Protein AF-A0A9P7ME23-F1 (afdb_monomer)

Foldseek 3Di:
DVLCVVQHPAAAFAWDDWDADPNDIDTDTDDDPFAFCVVCVVVDDPVLQVLALVQLQVSVVSQQPDDDPDWQWDDAAVQHFADAPQLEPDGHDRDGLLVVLCSLLVVDDLVVCCVQLRVLSSCLNPDGFTKTWALLADFRRQFGDDPSYTNHGDDSRRIHIHGLCRNLLSLVVNDPDDSSVVSSVRNHDDDPSNNVSSVSSPVRPPRYYDQDWDDDPNDTDTDDDDDDDPVVVVVPPPDDDDDCVVVVVVVPPD

Sequence (254 aa):
MQYIALHTKIPIPKLFAVHIHDGGIYVEMAYIKYPTLGYVWHSLSTSQKNSIYVDLVQHTSSLRELLPPIEGVVSSAFQNPAYDSRVGSSYLGPLSHDNFHSVVRGQMPLGRTAELVGQEAVELHTNHYRTCFTHGNLTPRNIMVKNGHVVAIIDWDSAGWFPEYWEYTKAHYTALGNDDEELIQLALTKYYLELEAERILWTKLPEQGTPGFVSRSGLLFRHQGSAPSKAWLEARKIHPKKDLWAIELARHQD

Nearest PDB structures (foldseek):
  4gkh-assembly10_J  TM=6.086E-01  e=1.727E-06  Acinetobacter baumannii AYE
  3w0p-assembly1_A  TM=5.856E-01  e=9.082E-07  Escherichia coli
  1nd4-assembly1_B  TM=5.759E-01  e=1.536E-06  Klebsiella pneumoniae
  5uxb-assembly1_A  TM=5.217E-01  e=5.109E-05  Brachybacterium faecium DSM 4810
  5uxb-assembly2_B  TM=4.975E-01  e=2.200E-04  Brachybacterium faecium DSM 4810

Secondary structure (DSSP, 8-state):
-HHHHHH-----PPEEEEEEETTEEEEEE----S-BHHHHGGGS-HHHHHHHHHHHHHHHHHHHTSPPSSTTEEEETTSS-B--TTT-SS-B-SEEHHHHHHHHTTT--HHHHHHHT-HHHHHHHHS---EEEE-S---GGGEEEETTEEEEE---TT-EEEETTHHHHHHHHT--SHHHHHHHHHHS---HHHHHHHHHHHHHS--TTS-PEEEETTEEEE-------HHHHHTTTT-----HHHHHHGGG--

pLDDT: mean 82.08, std 19.22, range [30.84, 98.25]

Radius of 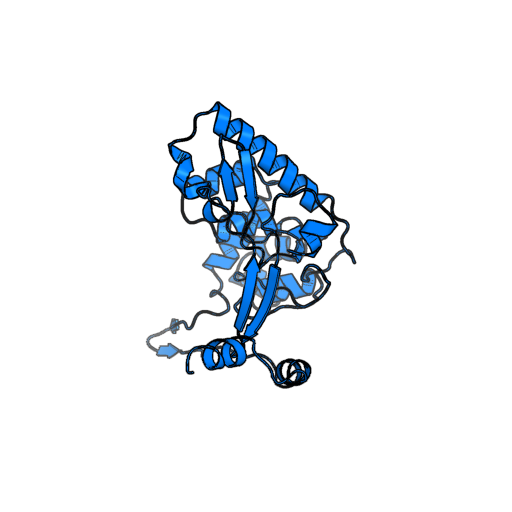gyration: 20.71 Å; Cα contacts (8 Å, |Δi|>4): 382; chains: 1; bounding box: 68×44×56 Å

Organism: NCBI:txid1649127

Structure (mmCIF, N/CA/C/O backbone):
data_AF-A0A9P7ME23-F1
#
_entry.id   AF-A0A9P7ME23-F1
#
loop_
_atom_site.group_PDB
_atom_site.id
_atom_site.type_symbol
_atom_site.label_atom_id
_atom_site.label_alt_id
_atom_site.label_comp_id
_atom_site.label_asym_id
_atom_site.label_entity_id
_atom_site.label_seq_id
_atom_site.pdbx_PDB_ins_code
_atom_site.Cartn_x
_atom_site.Cartn_y
_atom_site.Cartn_z
_atom_site.occupancy
_atom_site.B_iso_or_equiv
_atom_site.auth_seq_id
_atom_site.auth_comp_id
_atom_site.auth_asym_id
_atom_site.auth_atom_id
_atom_site.pdbx_PDB_model_num
ATOM 1 N N . MET A 1 1 ? -8.779 -8.530 1.721 1.00 90.25 1 MET A N 1
ATOM 2 C CA . MET A 1 1 ? -9.443 -8.765 3.030 1.00 90.25 1 MET A CA 1
ATOM 3 C C . MET A 1 1 ? -9.363 -10.214 3.525 1.00 90.25 1 MET A C 1
ATOM 5 O O . MET A 1 1 ? -8.755 -10.413 4.564 1.00 90.25 1 MET A O 1
ATOM 9 N N . GLN A 1 2 ? -9.905 -11.232 2.833 1.00 92.12 2 GLN A N 1
ATOM 10 C CA . GLN A 1 2 ? -9.856 -12.635 3.319 1.00 92.12 2 GLN A CA 1
ATOM 11 C C . GLN A 1 2 ? -8.436 -13.116 3.657 1.00 92.12 2 GLN A C 1
ATOM 13 O O . GLN A 1 2 ? -8.220 -13.702 4.711 1.00 92.12 2 GLN A O 1
ATOM 18 N N . TYR A 1 3 ? -7.463 -12.808 2.794 1.00 94.88 3 TYR A N 1
ATOM 19 C CA . TYR A 1 3 ? -6.058 -13.136 3.034 1.00 94.88 3 TYR A CA 1
ATOM 20 C C . TYR A 1 3 ? -5.541 -12.561 4.365 1.00 94.88 3 TYR A C 1
ATOM 22 O O . TYR A 1 3 ? -4.952 -13.283 5.159 1.00 94.88 3 TYR A O 1
ATOM 30 N N . ILE A 1 4 ? -5.850 -11.295 4.655 1.00 96.75 4 ILE A N 1
ATOM 31 C CA . ILE A 1 4 ? -5.456 -10.612 5.895 1.00 96.75 4 ILE A CA 1
ATOM 32 C C . ILE A 1 4 ? -6.093 -11.259 7.124 1.00 96.75 4 ILE A C 1
ATOM 34 O O . ILE A 1 4 ? -5.393 -11.501 8.103 1.00 96.75 4 ILE A O 1
ATOM 38 N N . ALA A 1 5 ? -7.386 -11.596 7.060 1.00 94.75 5 ALA A N 1
ATOM 39 C CA . ALA A 1 5 ? -8.081 -12.273 8.158 1.00 94.75 5 ALA A CA 1
ATOM 40 C C . ALA A 1 5 ? -7.472 -13.642 8.497 1.00 94.75 5 ALA A C 1
ATOM 42 O O . ALA A 1 5 ? -7.520 -14.066 9.647 1.00 94.75 5 ALA A O 1
ATOM 43 N N . LEU A 1 6 ? -6.940 -14.343 7.491 1.00 95.50 6 LEU A N 1
ATOM 44 C CA . LEU A 1 6 ? -6.364 -15.678 7.651 1.00 95.50 6 LEU A CA 1
ATOM 45 C C . LEU A 1 6 ? -4.918 -15.654 8.159 1.00 95.50 6 LEU A C 1
ATOM 47 O O . LEU A 1 6 ? -4.512 -16.587 8.844 1.00 95.50 6 LEU A O 1
ATOM 51 N N . HIS A 1 7 ? -4.147 -14.617 7.823 1.00 97.12 7 HIS A N 1
ATOM 52 C CA . HIS A 1 7 ? -2.696 -14.600 8.054 1.00 97.12 7 HIS A CA 1
ATOM 53 C C . HIS A 1 7 ? -2.240 -13.568 9.088 1.00 97.12 7 HIS A C 1
ATOM 55 O O . HIS A 1 7 ? -1.068 -13.546 9.451 1.00 97.12 7 HIS A O 1
ATOM 61 N N . THR A 1 8 ? -3.136 -12.711 9.580 1.00 97.62 8 THR A N 1
ATOM 62 C CA . THR A 1 8 ? -2.787 -11.654 10.537 1.00 97.62 8 THR A CA 1
ATOM 63 C C . THR A 1 8 ? -3.831 -11.534 11.642 1.00 97.62 8 THR A C 1
ATOM 65 O O . THR A 1 8 ? -4.923 -12.093 11.567 1.00 97.62 8 THR A O 1
ATOM 68 N N . LYS A 1 9 ? -3.502 -10.745 12.669 1.00 97.00 9 LYS A N 1
ATOM 69 C CA . LYS A 1 9 ? -4.449 -10.304 13.705 1.00 97.00 9 LYS A CA 1
ATOM 70 C C . LYS A 1 9 ? -4.915 -8.862 13.495 1.00 97.00 9 LYS A C 1
ATOM 72 O O . LYS A 1 9 ? -5.424 -8.246 14.428 1.00 97.00 9 LYS A O 1
ATOM 77 N N . ILE A 1 10 ? -4.696 -8.305 12.304 1.00 97.94 10 ILE A N 1
ATOM 78 C CA . ILE A 1 10 ? -5.104 -6.936 11.995 1.00 97.94 10 ILE A CA 1
ATOM 79 C C . ILE A 1 10 ? -6.633 -6.879 12.062 1.00 97.94 10 ILE A C 1
ATOM 81 O O . ILE A 1 10 ? -7.300 -7.707 11.431 1.00 97.94 10 ILE A O 1
ATOM 85 N N . PRO A 1 11 ? -7.210 -5.934 12.821 1.00 97.69 11 PRO A N 1
ATOM 86 C CA . PRO A 1 11 ? -8.649 -5.817 12.904 1.00 97.69 11 PRO A CA 1
ATOM 87 C C . PRO A 1 11 ? -9.181 -5.352 11.549 1.00 97.69 11 PRO A C 1
ATOM 89 O O . PRO A 1 11 ? -8.866 -4.261 11.081 1.00 97.69 11 PRO A O 1
ATOM 92 N N . ILE A 1 12 ? -10.006 -6.178 10.916 1.00 97.38 12 ILE A N 1
ATOM 93 C CA . ILE A 1 12 ? -10.736 -5.826 9.698 1.00 97.38 12 ILE A CA 1
ATOM 94 C C . ILE A 1 12 ? -12.221 -6.145 9.894 1.00 97.38 12 ILE A C 1
ATOM 96 O O . ILE A 1 12 ? -12.552 -7.041 10.681 1.00 97.38 12 ILE A O 1
ATOM 100 N N . PRO A 1 13 ? -13.139 -5.465 9.186 1.00 96.88 13 PRO A N 1
ATOM 101 C CA . PRO A 1 13 ? -14.546 -5.834 9.210 1.00 96.88 13 PRO A CA 1
ATOM 102 C C . PRO A 1 13 ? -14.749 -7.301 8.829 1.00 96.88 13 PRO A C 1
ATOM 104 O O . PRO A 1 13 ? -14.183 -7.792 7.847 1.00 96.88 13 PRO A O 1
ATOM 107 N N . LYS A 1 14 ? -15.593 -8.004 9.592 1.00 94.31 14 LYS A N 1
ATOM 108 C CA . LYS A 1 14 ? -15.998 -9.369 9.251 1.00 94.31 14 LYS A CA 1
ATOM 109 C C . LYS A 1 14 ? -16.705 -9.349 7.899 1.00 94.31 14 LYS A C 1
ATOM 111 O O . LYS A 1 14 ? -17.704 -8.658 7.748 1.00 94.31 14 LYS A O 1
ATOM 116 N N . LEU A 1 15 ? -16.210 -10.127 6.946 1.00 92.94 15 LEU A N 1
ATOM 117 C CA . LEU A 1 15 ? -16.864 -10.307 5.654 1.00 92.94 15 LEU A CA 1
ATOM 118 C C . LEU A 1 15 ? -18.080 -11.226 5.805 1.00 92.94 15 LEU A C 1
ATOM 120 O O . LEU A 1 15 ? -17.981 -12.277 6.442 1.00 92.94 15 LEU A O 1
ATOM 124 N N . PHE A 1 16 ? -19.203 -10.839 5.206 1.00 92.31 16 PHE A N 1
ATOM 125 C CA . PHE A 1 16 ? -20.411 -11.661 5.131 1.00 92.31 16 PHE A CA 1
ATOM 126 C C . PHE A 1 16 ? -20.559 -12.297 3.752 1.00 92.31 16 PHE A C 1
ATOM 128 O O . PHE A 1 16 ? -20.742 -13.509 3.663 1.00 92.31 16 PHE A O 1
ATOM 135 N N . ALA A 1 17 ? -20.416 -11.504 2.688 1.00 90.06 17 ALA A N 1
ATOM 136 C CA . ALA A 1 17 ? -20.564 -11.970 1.316 1.00 90.06 17 ALA A CA 1
ATOM 137 C C . ALA A 1 17 ? -19.828 -11.064 0.318 1.00 90.06 17 ALA A C 1
ATOM 139 O O . ALA A 1 17 ? -19.485 -9.918 0.612 1.00 90.06 17 ALA A O 1
ATOM 140 N N . VAL A 1 18 ? -19.589 -11.592 -0.882 1.00 88.44 18 VAL A N 1
ATOM 141 C CA . VAL A 1 18 ? -19.141 -10.820 -2.046 1.00 88.44 18 VAL A CA 1
ATOM 142 C C . VAL A 1 18 ? -20.152 -11.054 -3.156 1.00 88.44 18 VAL A C 1
ATOM 144 O O . VAL A 1 18 ? -20.426 -12.199 -3.512 1.00 88.44 18 VAL A O 1
ATOM 147 N N . HIS A 1 19 ? -20.686 -9.968 -3.698 1.00 89.12 19 HIS A N 1
ATOM 148 C CA . HIS A 1 19 ? -21.702 -9.974 -4.740 1.00 89.12 19 HIS A CA 1
ATOM 149 C C . HIS A 1 19 ? -21.118 -9.392 -6.025 1.00 89.12 19 HIS A C 1
ATOM 151 O O . HIS A 1 19 ? -20.342 -8.436 -5.990 1.00 89.12 19 HIS A O 1
ATOM 157 N N . ILE A 1 20 ? -21.500 -9.961 -7.166 1.00 88.38 20 ILE A N 1
ATOM 158 C CA . ILE A 1 20 ? -21.161 -9.427 -8.488 1.00 88.38 20 ILE A CA 1
ATOM 159 C C . ILE A 1 20 ? -22.476 -9.085 -9.179 1.00 88.38 20 ILE A C 1
ATOM 161 O O . ILE A 1 20 ? -23.290 -9.974 -9.429 1.00 88.38 20 ILE A O 1
ATOM 165 N N . HIS A 1 21 ? -22.689 -7.804 -9.464 1.00 85.50 21 HIS A N 1
ATOM 166 C CA . HIS A 1 21 ? -23.917 -7.300 -10.078 1.00 85.50 21 HIS A CA 1
ATOM 167 C C . HIS A 1 21 ? -23.580 -6.171 -11.053 1.00 85.50 21 HIS A C 1
ATOM 169 O O . HIS A 1 21 ? -22.755 -5.322 -10.732 1.00 85.50 21 HIS A O 1
ATOM 175 N N . ASP A 1 22 ? -24.149 -6.201 -12.262 1.00 86.12 22 ASP A N 1
ATOM 176 C CA . ASP A 1 22 ? -23.929 -5.205 -13.327 1.00 86.12 22 ASP A CA 1
ATOM 177 C C . ASP A 1 22 ? -22.454 -4.850 -13.606 1.00 86.12 22 ASP A C 1
ATOM 179 O O . ASP A 1 22 ? -22.100 -3.722 -13.940 1.00 86.12 22 ASP A O 1
ATOM 183 N N . GLY A 1 23 ? -21.560 -5.837 -13.475 1.00 78.25 23 GLY A N 1
ATOM 184 C CA . GLY A 1 23 ? -20.116 -5.654 -13.668 1.00 78.25 23 GLY A CA 1
ATOM 185 C C . GLY A 1 23 ? -19.386 -5.000 -12.488 1.00 78.25 23 GLY A C 1
ATOM 186 O O . GLY A 1 23 ? -18.162 -4.891 -12.536 1.00 78.25 23 GLY A O 1
ATOM 187 N N . GLY A 1 24 ? -20.098 -4.620 -11.426 1.00 78.38 24 GLY A N 1
ATOM 188 C CA . GLY A 1 24 ? -19.544 -4.152 -10.159 1.00 78.38 24 GLY A CA 1
ATOM 189 C C . GLY A 1 24 ? -19.277 -5.291 -9.171 1.00 78.38 24 GLY A C 1
ATOM 190 O O . GLY A 1 24 ? -19.950 -6.326 -9.184 1.00 78.38 24 GLY A O 1
ATOM 191 N N . ILE A 1 25 ? -18.289 -5.085 -8.298 1.00 84.25 25 ILE A N 1
ATOM 192 C CA . ILE A 1 25 ? -17.998 -5.953 -7.152 1.00 84.25 25 ILE A CA 1
ATOM 193 C C . ILE A 1 25 ? -18.492 -5.237 -5.897 1.00 84.25 25 ILE A C 1
ATOM 195 O O . ILE A 1 25 ? -18.053 -4.127 -5.605 1.00 84.25 25 ILE A O 1
ATOM 199 N N . TYR A 1 26 ? -19.368 -5.888 -5.138 1.00 88.12 26 TYR A N 1
ATOM 200 C CA . TYR A 1 26 ? -19.903 -5.37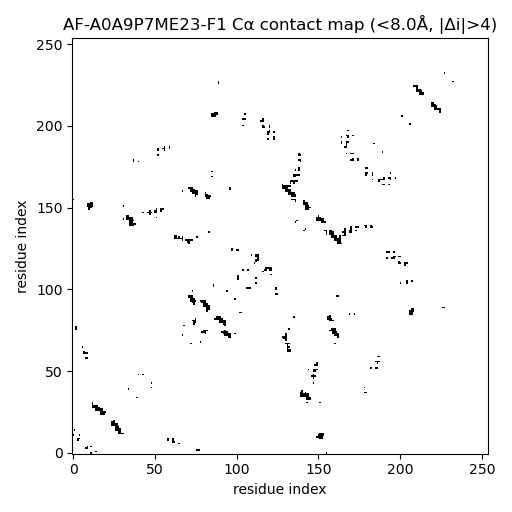2 -3.882 1.00 88.12 26 TYR A CA 1
ATOM 201 C C . TYR A 1 26 ? -19.469 -6.289 -2.747 1.00 88.12 26 TYR A C 1
ATOM 203 O O . TYR A 1 26 ? -19.708 -7.496 -2.782 1.00 88.12 26 TYR A O 1
ATOM 211 N N . VAL A 1 27 ? -18.823 -5.725 -1.732 1.00 90.75 27 VAL A N 1
ATOM 212 C CA . VAL A 1 27 ? -18.360 -6.477 -0.564 1.00 90.75 27 VAL A CA 1
ATOM 213 C C . VAL A 1 27 ? -19.266 -6.151 0.611 1.00 90.75 27 VAL A C 1
ATOM 215 O O . VAL A 1 27 ? -19.294 -5.021 1.093 1.00 90.75 27 VAL A O 1
ATOM 218 N N . GLU A 1 28 ? -19.998 -7.153 1.080 1.00 93.69 28 GLU A N 1
ATOM 219 C CA . GLU A 1 28 ? -20.831 -7.050 2.268 1.00 93.69 28 GLU A CA 1
ATOM 220 C C . GLU A 1 28 ? -20.008 -7.425 3.502 1.00 93.69 28 GLU A C 1
ATOM 222 O O . GLU A 1 28 ? -19.423 -8.512 3.585 1.00 93.69 28 GLU A O 1
ATOM 227 N N . MET A 1 29 ? -19.948 -6.518 4.473 1.00 95.56 29 MET A N 1
ATOM 228 C CA . MET A 1 29 ? -19.110 -6.665 5.657 1.00 95.56 29 MET A CA 1
ATOM 229 C C . MET A 1 29 ? -19.743 -6.013 6.888 1.00 95.56 29 MET A C 1
ATOM 231 O O . MET A 1 29 ? -20.660 -5.201 6.781 1.00 95.56 29 MET A O 1
ATOM 235 N N . ALA A 1 30 ? -19.244 -6.367 8.070 1.00 96.31 30 ALA A N 1
ATOM 236 C CA . ALA A 1 30 ? -19.713 -5.826 9.335 1.00 96.31 30 ALA A CA 1
ATOM 237 C C . ALA A 1 30 ? -19.557 -4.303 9.390 1.00 96.31 30 ALA A C 1
ATOM 239 O O . ALA A 1 30 ? -18.464 -3.768 9.212 1.00 96.31 30 ALA A O 1
ATOM 240 N N . TYR A 1 31 ? -20.649 -3.615 9.715 1.00 96.00 31 TYR A N 1
ATOM 241 C CA . TYR A 1 31 ? -20.607 -2.189 9.998 1.00 96.00 31 TYR A CA 1
ATOM 242 C C . TYR A 1 31 ? -19.877 -1.926 11.320 1.00 96.00 31 TYR A C 1
ATOM 244 O O . TYR A 1 31 ? -20.214 -2.494 12.364 1.00 96.00 31 TYR A O 1
ATOM 252 N N . ILE A 1 32 ? -18.894 -1.032 11.284 1.00 96.56 32 ILE A N 1
ATOM 253 C CA . ILE A 1 32 ? -18.121 -0.631 12.457 1.00 96.56 32 ILE A CA 1
ATOM 254 C C . ILE A 1 32 ? -18.640 0.729 12.928 1.00 96.56 32 ILE A C 1
ATOM 256 O O . ILE A 1 32 ? -18.481 1.743 12.260 1.00 96.56 32 ILE A O 1
ATOM 260 N N . LYS A 1 33 ? -19.264 0.759 14.109 1.00 95.69 33 LYS A N 1
ATOM 261 C CA . LYS A 1 33 ? -19.952 1.944 14.660 1.00 95.69 33 LYS A CA 1
ATOM 262 C C . LYS A 1 33 ? -19.030 2.996 15.300 1.00 95.69 33 LYS A C 1
ATOM 264 O O . LYS A 1 33 ? -19.412 3.632 16.282 1.00 95.69 33 LYS A O 1
ATOM 269 N N . TYR A 1 34 ? -17.808 3.136 14.801 1.00 97.44 34 TYR A N 1
ATOM 270 C CA . TYR A 1 34 ? -16.783 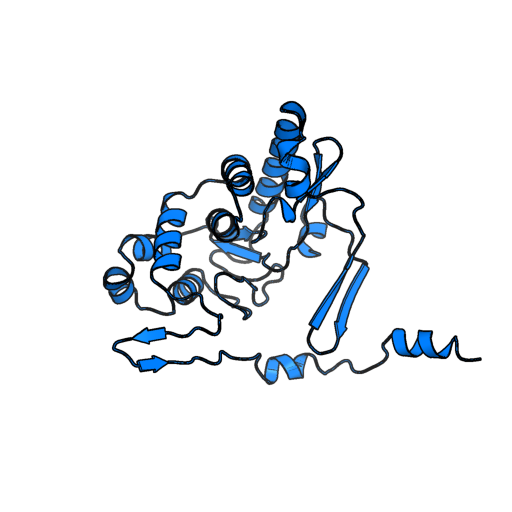4.018 15.362 1.00 97.44 34 TYR A CA 1
ATOM 271 C C . TYR A 1 34 ? -16.276 4.997 14.305 1.00 97.44 34 TYR A C 1
ATOM 273 O O . TYR A 1 34 ? -16.320 4.675 13.120 1.00 97.44 34 TYR A O 1
ATOM 281 N N . PRO A 1 35 ? -15.829 6.199 14.699 1.00 97.19 35 PRO A N 1
ATOM 282 C CA . PRO A 1 35 ? -15.351 7.171 13.734 1.00 97.19 35 PRO A CA 1
ATOM 283 C C . PRO A 1 35 ? -14.015 6.744 13.122 1.00 97.19 35 PRO A C 1
ATOM 285 O O . PRO A 1 35 ? -13.259 5.949 13.694 1.00 97.19 35 PRO A O 1
ATOM 288 N N . THR A 1 36 ? -13.719 7.313 11.957 1.00 95.88 36 THR A N 1
ATOM 289 C CA . THR A 1 36 ? -12.398 7.204 11.342 1.00 95.88 36 THR A CA 1
ATOM 290 C C . THR A 1 36 ? -11.389 8.051 12.113 1.00 95.88 36 THR A C 1
ATOM 292 O O . THR A 1 36 ? -11.748 9.031 12.771 1.00 95.88 36 THR A O 1
ATOM 295 N N . L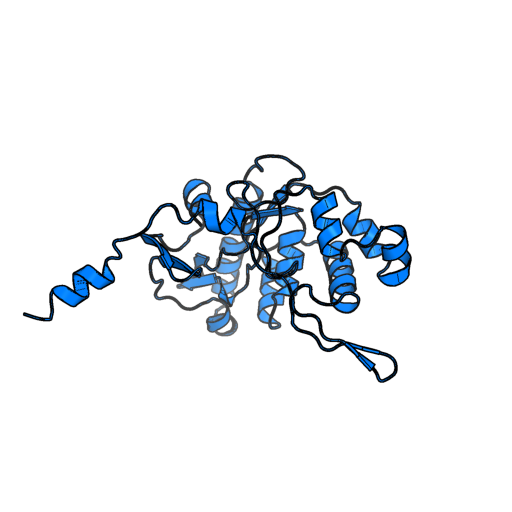EU A 1 37 ? -10.114 7.692 12.024 1.00 94.31 37 LEU A N 1
ATOM 296 C CA . LEU A 1 37 ? -9.023 8.418 12.651 1.00 94.31 37 LEU A CA 1
ATOM 297 C C . LEU A 1 37 ? -8.939 9.843 12.109 1.00 94.31 37 LEU A C 1
ATOM 299 O O . LEU A 1 37 ? -8.807 10.773 12.897 1.00 94.31 37 LEU A O 1
ATOM 303 N N . GLY A 1 38 ? -9.120 10.014 10.796 1.00 91.12 38 GLY A N 1
ATOM 304 C CA . GLY A 1 38 ? -9.162 11.335 10.166 1.00 91.12 38 GLY A CA 1
ATOM 305 C C . GLY A 1 38 ? -10.262 12.233 10.739 1.00 91.12 38 GLY A C 1
ATOM 306 O O . GLY A 1 38 ? -10.058 13.427 10.900 1.00 91.12 38 GLY A O 1
ATOM 307 N N . TYR A 1 39 ? -11.408 11.666 11.131 1.00 92.94 39 TYR A N 1
ATOM 308 C CA . TYR A 1 39 ? -12.491 12.447 11.732 1.00 92.94 39 TYR A CA 1
ATOM 309 C C . TYR A 1 39 ? -12.174 12.918 13.160 1.00 92.94 39 TYR A C 1
ATOM 311 O O . TYR A 1 39 ? -12.578 14.010 13.554 1.00 92.94 39 TYR A O 1
ATOM 319 N N . VAL A 1 40 ? -11.469 12.107 13.958 1.00 94.31 40 VAL A N 1
ATOM 320 C CA . VAL A 1 40 ? -11.212 12.416 15.378 1.00 94.31 40 VAL A CA 1
ATOM 321 C C . VAL A 1 40 ? -9.809 12.940 15.671 1.00 94.31 40 VAL A C 1
ATOM 323 O O . VAL A 1 40 ? -9.567 13.314 16.817 1.00 94.31 40 VAL A O 1
ATOM 326 N N . TRP A 1 41 ? -8.894 12.997 14.695 1.00 91.50 41 TRP A N 1
ATOM 327 C CA . TRP A 1 41 ? -7.456 13.219 14.915 1.00 91.50 41 TRP A CA 1
ATOM 328 C C . TRP A 1 41 ? -7.136 14.385 15.856 1.00 91.50 41 TRP A C 1
ATOM 330 O O . TRP A 1 41 ? -6.395 14.222 16.828 1.00 91.50 41 TRP A O 1
ATOM 340 N N . HIS A 1 42 ? -7.747 15.546 15.617 1.00 90.94 42 HIS A N 1
ATOM 341 C CA . HIS A 1 42 ? -7.516 16.759 16.406 1.00 90.94 42 HIS A CA 1
ATOM 342 C C . HIS A 1 42 ? -8.171 16.752 17.796 1.00 90.94 42 HIS A C 1
ATOM 344 O O . HIS A 1 42 ? -7.822 17.573 18.638 1.00 90.94 42 HIS A O 1
ATOM 350 N N . SER A 1 43 ? -9.117 15.844 18.047 1.00 93.69 43 SER A N 1
ATOM 351 C CA . SER A 1 43 ? -9.800 15.705 19.344 1.00 93.69 43 SER A CA 1
ATOM 352 C C . SER A 1 43 ? -9.112 14.721 20.295 1.00 93.69 43 SER A C 1
ATOM 354 O O . SER A 1 43 ? -9.451 14.665 21.478 1.00 93.69 43 SER A O 1
ATOM 356 N N . LEU A 1 44 ? -8.162 13.932 19.788 1.00 94.31 44 LEU A N 1
ATOM 357 C CA . LEU A 1 44 ? -7.467 12.913 20.566 1.00 94.31 44 LEU A CA 1
ATOM 358 C C . LEU A 1 44 ? -6.428 13.535 21.498 1.00 94.31 44 LEU A C 1
ATOM 360 O O . LEU A 1 44 ? -5.666 14.423 21.111 1.00 94.31 44 LEU A O 1
ATOM 364 N N . SER A 1 45 ? -6.334 12.999 22.715 1.00 96.12 45 SER A N 1
ATOM 365 C CA . SER A 1 45 ? -5.232 13.327 23.616 1.00 96.12 45 SER A CA 1
ATOM 366 C C . SER A 1 45 ? -3.902 12.774 23.090 1.00 96.12 45 SER A C 1
ATOM 368 O O . SER A 1 45 ? -3.860 11.801 22.333 1.00 96.12 45 SER A O 1
ATOM 370 N N . THR A 1 46 ? -2.786 13.321 23.574 1.00 94.38 46 THR A N 1
ATOM 371 C CA . THR A 1 46 ? -1.444 12.794 23.276 1.00 94.38 46 THR A CA 1
ATOM 372 C C . THR A 1 46 ? -1.313 11.308 23.629 1.00 94.38 46 THR A C 1
ATOM 374 O O . THR A 1 46 ? -0.742 10.540 22.862 1.00 94.38 46 THR A O 1
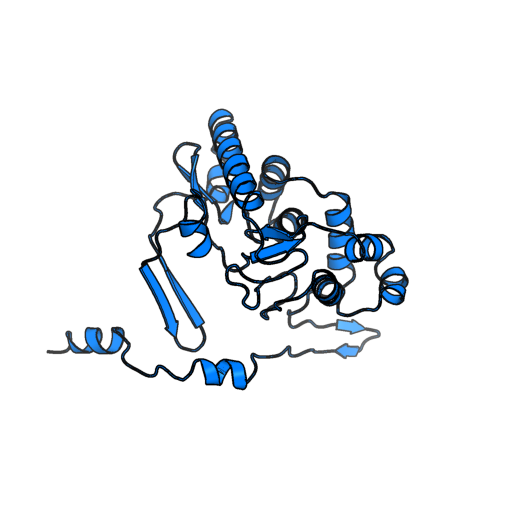ATOM 377 N N . SER A 1 47 ? -1.882 10.866 24.757 1.00 96.94 47 SER A N 1
ATOM 378 C CA . SER A 1 47 ? -1.841 9.453 25.159 1.00 96.94 47 SER A CA 1
ATOM 379 C C . SER A 1 47 ? -2.629 8.542 24.213 1.00 96.94 47 SER A C 1
ATOM 381 O O . SER A 1 47 ? -2.185 7.430 23.922 1.00 96.94 47 SER A O 1
ATOM 383 N N . GLN A 1 48 ? -3.764 9.014 23.693 1.00 96.25 48 GLN A N 1
ATOM 384 C CA . GLN A 1 48 ? -4.551 8.282 22.702 1.00 96.25 48 GLN A CA 1
ATOM 385 C C . GLN A 1 48 ? -3.830 8.212 21.356 1.00 96.25 48 GLN A C 1
ATOM 387 O O . GLN A 1 48 ? -3.763 7.136 20.770 1.00 96.25 48 GLN A O 1
ATOM 392 N N . LYS A 1 49 ? -3.236 9.320 20.893 1.00 93.81 49 LYS A N 1
ATOM 393 C CA . LYS A 1 49 ? -2.407 9.326 19.678 1.00 93.81 49 LYS A CA 1
ATOM 394 C C . LYS A 1 49 ? -1.228 8.357 19.792 1.00 93.81 49 LYS A C 1
ATOM 396 O O . LYS A 1 49 ? -0.992 7.587 18.869 1.00 93.81 49 LYS A O 1
ATOM 401 N N . ASN A 1 50 ? -0.551 8.324 20.942 1.00 93.62 50 ASN A N 1
ATOM 402 C CA . ASN A 1 50 ? 0.543 7.380 21.195 1.00 93.62 50 ASN A CA 1
ATOM 403 C C . ASN A 1 50 ? 0.078 5.918 21.172 1.00 93.62 50 ASN A C 1
ATOM 405 O O . ASN A 1 50 ? 0.789 5.056 20.669 1.00 93.62 50 ASN A O 1
ATOM 409 N N . SER A 1 51 ? -1.112 5.631 21.698 1.00 96.81 51 SER A N 1
ATOM 410 C CA . SER A 1 51 ? -1.668 4.272 21.686 1.00 96.81 51 SER A CA 1
ATOM 411 C C . SER A 1 51 ? -2.031 3.834 20.262 1.00 96.81 51 SER A C 1
ATOM 413 O O . SER A 1 51 ? -1.647 2.749 19.837 1.00 96.81 51 SER A O 1
ATOM 415 N N . ILE A 1 52 ? -2.650 4.725 19.478 1.00 95.75 52 ILE A N 1
ATOM 416 C CA . ILE A 1 52 ? -2.923 4.503 18.049 1.00 95.75 52 ILE A CA 1
ATOM 417 C C . ILE A 1 52 ? -1.625 4.281 17.275 1.00 95.75 52 ILE A C 1
ATOM 419 O O . ILE A 1 52 ? -1.557 3.390 16.437 1.00 95.75 52 ILE A O 1
ATOM 423 N N . TYR A 1 53 ? -0.588 5.066 17.558 1.00 93.81 53 TYR A N 1
ATOM 424 C CA . TYR A 1 53 ? 0.722 4.897 16.942 1.00 93.81 53 TYR A CA 1
ATOM 425 C C . TYR A 1 53 ? 1.287 3.487 17.162 1.00 93.81 53 TYR A C 1
ATOM 427 O O . TYR A 1 53 ? 1.706 2.840 16.204 1.00 93.81 53 TYR A O 1
ATOM 435 N N . VAL A 1 54 ? 1.254 2.996 18.404 1.00 95.69 54 VAL A N 1
ATOM 436 C CA . VAL A 1 54 ? 1.703 1.637 18.743 1.00 95.69 54 VAL A CA 1
ATOM 437 C C . VAL A 1 54 ? 0.905 0.584 17.968 1.00 95.69 54 VAL A C 1
ATOM 439 O O . VAL A 1 54 ? 1.509 -0.304 17.365 1.00 95.69 54 VAL A O 1
ATOM 442 N N . ASP A 1 55 ? -0.424 0.712 17.921 1.00 97.25 55 ASP A N 1
ATOM 443 C CA . ASP A 1 55 ? -1.289 -0.203 17.167 1.00 97.25 55 ASP A CA 1
ATOM 444 C C . ASP A 1 55 ? -0.937 -0.199 15.669 1.00 97.25 55 ASP A C 1
ATOM 446 O O . ASP A 1 55 ? -0.804 -1.257 15.049 1.00 97.25 55 ASP A O 1
ATOM 450 N N . LEU A 1 56 ? -0.737 0.984 15.078 1.00 95.12 56 LEU A N 1
ATOM 451 C CA . LEU A 1 56 ? -0.398 1.123 13.662 1.00 95.12 56 LEU A CA 1
ATOM 452 C C . LEU A 1 56 ? 0.957 0.504 13.334 1.00 95.12 56 LEU A C 1
ATOM 454 O O . LEU A 1 56 ? 1.032 -0.259 12.376 1.00 95.12 56 LEU A O 1
ATOM 458 N N . VAL A 1 57 ? 1.991 0.760 14.140 1.00 94.44 57 VAL A N 1
ATOM 459 C CA . VAL A 1 57 ? 3.314 0.139 13.964 1.00 94.44 57 VAL A CA 1
ATOM 460 C C . VAL A 1 57 ? 3.216 -1.381 14.061 1.00 94.44 57 VAL A C 1
ATOM 462 O O . VAL A 1 57 ? 3.817 -2.093 13.257 1.00 94.44 57 VAL A O 1
ATOM 465 N N . GLN A 1 58 ? 2.433 -1.904 15.007 1.00 96.25 58 GLN A N 1
ATOM 466 C CA . GLN A 1 58 ? 2.219 -3.344 15.129 1.00 96.25 58 GLN A CA 1
ATOM 467 C C . GLN A 1 58 ? 1.519 -3.918 13.886 1.00 96.25 58 GLN A C 1
ATOM 469 O O . GLN A 1 58 ? 1.920 -4.966 13.375 1.00 96.25 58 GLN A O 1
ATOM 474 N N . HIS A 1 59 ? 0.479 -3.253 13.380 1.00 96.19 59 HIS A N 1
ATOM 475 C CA . HIS A 1 59 ? -0.263 -3.711 12.205 1.00 96.19 59 HIS A CA 1
ATOM 476 C C . HIS A 1 59 ? 0.563 -3.630 10.921 1.00 96.19 59 HIS A C 1
ATOM 478 O O . HIS A 1 59 ? 0.566 -4.586 10.146 1.00 96.19 59 HIS A O 1
ATOM 484 N N . THR A 1 60 ? 1.298 -2.538 10.702 1.00 95.00 60 THR A N 1
ATOM 485 C CA . THR A 1 60 ? 2.161 -2.393 9.525 1.00 95.00 60 THR A CA 1
ATOM 486 C C . THR A 1 60 ? 3.304 -3.399 9.573 1.00 95.00 60 THR A C 1
ATOM 488 O O . THR A 1 60 ? 3.551 -4.058 8.567 1.00 95.00 60 THR A O 1
ATOM 491 N N . SER A 1 61 ? 3.916 -3.625 10.740 1.00 94.94 61 SER A N 1
ATOM 492 C CA . SER A 1 61 ? 4.935 -4.671 10.926 1.00 94.94 61 SER A CA 1
ATOM 493 C C . SER A 1 61 ? 4.381 -6.064 10.619 1.00 94.94 61 SER A C 1
ATOM 495 O O . SER A 1 61 ? 4.986 -6.803 9.847 1.00 94.94 61 SER A O 1
ATOM 497 N N . SER A 1 62 ? 3.179 -6.389 11.110 1.00 97.00 62 SER A N 1
ATOM 498 C CA . SER A 1 62 ? 2.523 -7.670 10.816 1.00 97.00 62 SER A CA 1
ATOM 499 C C . SER A 1 62 ? 2.275 -7.886 9.319 1.00 97.00 62 SER A C 1
ATOM 501 O O . SER A 1 62 ? 2.313 -9.030 8.877 1.00 97.00 62 SER A O 1
ATOM 503 N N . LEU A 1 63 ? 2.039 -6.827 8.530 1.00 96.44 63 LEU A N 1
ATOM 504 C CA . LEU A 1 63 ? 1.968 -6.937 7.067 1.00 96.44 63 LEU A CA 1
ATOM 505 C C . LEU A 1 63 ? 3.341 -7.211 6.441 1.00 96.44 63 LEU A C 1
ATOM 507 O O . LEU A 1 63 ? 3.432 -8.003 5.507 1.00 96.44 63 LEU A O 1
ATOM 511 N N . ARG A 1 64 ? 4.409 -6.580 6.950 1.00 95.44 64 ARG A N 1
ATOM 512 C CA . ARG A 1 64 ? 5.784 -6.756 6.437 1.00 95.44 64 ARG A CA 1
ATOM 513 C C . ARG A 1 64 ? 6.379 -8.126 6.757 1.00 95.44 64 ARG A C 1
ATOM 515 O O . ARG A 1 64 ? 7.324 -8.540 6.092 1.00 95.44 64 ARG A O 1
ATOM 522 N N . GLU A 1 65 ? 5.841 -8.816 7.755 1.00 96.19 65 GLU A N 1
ATOM 523 C CA . GLU A 1 65 ? 6.231 -10.181 8.123 1.00 96.19 65 GLU A CA 1
ATOM 524 C C . GLU A 1 65 ? 5.576 -11.259 7.245 1.00 96.19 65 GLU A C 1
ATOM 526 O O . GLU A 1 65 ? 6.007 -12.413 7.268 1.00 96.19 65 GLU A O 1
ATOM 531 N N . LEU A 1 66 ? 4.550 -10.912 6.459 1.00 97.81 66 LEU A N 1
ATOM 532 C CA . LEU A 1 66 ? 3.921 -11.853 5.536 1.00 97.81 66 LEU A CA 1
ATOM 533 C C . LEU A 1 66 ? 4.914 -12.260 4.442 1.00 97.81 66 LEU A C 1
ATOM 535 O O . LEU A 1 66 ? 5.459 -11.412 3.736 1.00 97.81 66 LEU A O 1
ATOM 539 N N . LEU A 1 67 ? 5.118 -13.569 4.285 1.00 96.50 67 LEU A N 1
ATOM 540 C CA . LEU A 1 67 ? 6.029 -14.106 3.279 1.00 96.50 67 LEU A CA 1
ATOM 541 C C . LEU A 1 67 ? 5.401 -14.002 1.885 1.00 96.50 67 LEU A C 1
ATOM 543 O O . LEU A 1 67 ? 4.300 -14.533 1.686 1.00 96.50 67 LEU A O 1
ATOM 547 N N . PRO A 1 68 ? 6.077 -13.361 0.916 1.00 95.81 68 PRO A N 1
ATOM 548 C CA . PRO A 1 68 ? 5.567 -13.294 -0.438 1.00 95.81 68 PRO A CA 1
ATOM 549 C C . PRO A 1 68 ? 5.536 -14.692 -1.063 1.00 95.81 68 PRO A C 1
ATOM 551 O O . PRO A 1 68 ? 6.370 -15.543 -0.743 1.00 95.81 68 PRO A O 1
ATOM 554 N N . PRO A 1 69 ? 4.599 -14.948 -1.990 1.00 93.06 69 PRO A N 1
ATOM 555 C CA . PRO A 1 69 ? 4.560 -16.216 -2.708 1.00 93.06 69 PRO A CA 1
ATOM 556 C C . PRO A 1 69 ? 5.821 -16.418 -3.558 1.00 93.06 69 PRO A C 1
ATOM 558 O O . PRO A 1 69 ? 6.292 -17.544 -3.701 1.00 93.06 69 PRO A O 1
ATOM 561 N N . ILE A 1 70 ? 6.348 -15.328 -4.127 1.00 95.06 70 ILE A N 1
ATOM 562 C CA . ILE A 1 70 ? 7.559 -15.273 -4.950 1.00 95.06 70 ILE A CA 1
ATOM 563 C C . ILE A 1 70 ? 8.204 -13.897 -4.723 1.00 95.06 70 ILE A C 1
ATOM 565 O O . ILE A 1 70 ? 7.500 -12.891 -4.734 1.00 95.06 70 ILE A O 1
ATOM 569 N N . GLU A 1 71 ? 9.522 -13.833 -4.534 1.00 96.94 71 GLU A N 1
ATOM 570 C CA . GLU A 1 71 ? 10.243 -12.552 -4.480 1.00 96.94 71 GLU A CA 1
ATOM 571 C C . GLU A 1 71 ? 10.286 -11.867 -5.853 1.00 96.94 71 GLU A C 1
ATOM 573 O O . GLU A 1 71 ? 10.418 -12.514 -6.894 1.00 96.94 71 GLU A O 1
ATOM 578 N N . GLY A 1 72 ? 10.191 -10.540 -5.854 1.00 96.31 72 GLY A N 1
ATOM 579 C CA . GLY A 1 72 ? 10.150 -9.722 -7.063 1.00 96.31 72 GLY A CA 1
ATOM 580 C C . GLY A 1 72 ? 8.786 -9.669 -7.758 1.00 96.31 72 GLY A C 1
ATOM 581 O O . GLY A 1 72 ? 8.723 -9.179 -8.888 1.00 96.31 72 GLY A O 1
ATOM 582 N N . VAL A 1 73 ? 7.705 -10.168 -7.141 1.00 96.44 73 VAL A N 1
ATOM 583 C CA . VAL A 1 73 ? 6.360 -10.179 -7.742 1.00 96.44 73 VAL A CA 1
ATOM 584 C C . VAL A 1 73 ? 5.532 -8.960 -7.339 1.00 96.44 73 VAL A C 1
ATOM 586 O O . VAL A 1 73 ? 5.494 -8.562 -6.177 1.00 96.44 73 VAL A O 1
ATOM 589 N N . VAL A 1 74 ? 4.780 -8.429 -8.302 1.00 96.75 74 VAL A N 1
ATOM 590 C CA . VAL A 1 74 ? 3.652 -7.529 -8.069 1.00 96.75 74 VAL A CA 1
ATOM 591 C C . VAL A 1 74 ? 2.355 -8.246 -8.401 1.00 96.75 74 VAL A C 1
ATOM 593 O O . VAL A 1 74 ? 2.151 -8.672 -9.539 1.00 96.75 74 VAL A O 1
ATOM 596 N N . SER A 1 75 ? 1.480 -8.414 -7.412 1.00 95.56 75 SER A N 1
ATOM 597 C CA . SER A 1 75 ? 0.193 -9.098 -7.587 1.00 95.56 75 SER A CA 1
ATOM 598 C C . SER A 1 75 ? -0.773 -8.794 -6.444 1.00 95.56 75 SER A C 1
ATOM 600 O O . SER A 1 75 ? -0.379 -8.304 -5.399 1.00 95.56 75 SER A O 1
ATOM 602 N N . SER A 1 76 ? -2.058 -9.088 -6.610 1.00 93.81 76 SER A N 1
ATOM 603 C CA . SER A 1 76 ? -3.007 -9.097 -5.489 1.00 93.81 76 SER A CA 1
ATOM 604 C C . SER A 1 76 ? -2.674 -10.205 -4.480 1.00 93.81 76 SER A C 1
ATOM 606 O O . SER A 1 76 ? -1.879 -11.105 -4.751 1.00 93.81 76 SER A O 1
ATOM 608 N N . ALA A 1 77 ? -3.366 -10.211 -3.340 1.00 94.19 77 ALA A N 1
ATOM 609 C CA . ALA A 1 77 ? -3.122 -11.155 -2.248 1.00 94.19 77 ALA A CA 1
ATOM 610 C C . ALA A 1 77 ? -3.053 -12.643 -2.653 1.00 94.19 77 ALA A C 1
ATOM 612 O O . ALA A 1 77 ? -2.243 -13.393 -2.114 1.00 94.19 77 ALA A O 1
ATOM 613 N N . PHE A 1 78 ? -3.878 -13.063 -3.617 1.00 91.31 78 PHE A N 1
ATOM 614 C CA . PHE A 1 78 ? -3.932 -14.441 -4.118 1.00 91.31 78 PHE A CA 1
ATOM 615 C C . PHE A 1 78 ? -3.264 -14.601 -5.491 1.00 91.31 78 PHE A C 1
ATOM 617 O O . PHE A 1 78 ? -3.719 -15.410 -6.294 1.00 91.31 78 PHE A O 1
ATOM 624 N N . GLN A 1 79 ? -2.225 -13.812 -5.786 1.00 90.81 79 GLN A N 1
ATOM 625 C CA . GLN A 1 79 ? -1.457 -13.891 -7.037 1.00 90.81 79 GLN A CA 1
ATOM 626 C C . GLN A 1 79 ? -2.299 -13.655 -8.306 1.00 90.81 79 GLN A C 1
ATOM 628 O O . GLN A 1 79 ? -1.949 -14.098 -9.394 1.00 90.81 79 GLN A O 1
ATOM 633 N N . ASN A 1 80 ? -3.421 -12.944 -8.182 1.00 89.88 80 ASN A N 1
ATOM 634 C CA . ASN A 1 80 ? -4.193 -12.431 -9.318 1.00 89.88 80 ASN A CA 1
ATOM 635 C C . ASN A 1 80 ? -3.689 -11.026 -9.702 1.00 89.88 80 ASN A C 1
ATOM 637 O O . ASN A 1 80 ? -2.957 -10.425 -8.907 1.00 89.88 80 ASN A O 1
ATOM 641 N N . PRO A 1 81 ? -4.104 -10.462 -10.851 1.00 91.50 81 PRO A N 1
ATOM 642 C CA . PRO A 1 81 ? -3.880 -9.049 -11.154 1.00 91.50 81 PRO A CA 1
ATOM 643 C C . PRO A 1 81 ? -4.220 -8.121 -9.966 1.00 91.50 81 PRO A C 1
ATOM 645 O O . PRO A 1 81 ? -5.297 -8.241 -9.379 1.00 91.50 81 PRO A O 1
ATOM 648 N N . ALA A 1 82 ? -3.305 -7.225 -9.594 1.00 90.75 82 ALA A N 1
ATOM 649 C CA . ALA A 1 82 ? -3.492 -6.217 -8.548 1.00 90.75 82 ALA A CA 1
ATOM 650 C C . ALA A 1 82 ? -4.213 -4.985 -9.099 1.00 90.75 82 ALA A C 1
ATOM 652 O O . ALA A 1 82 ? -4.049 -4.654 -10.266 1.00 90.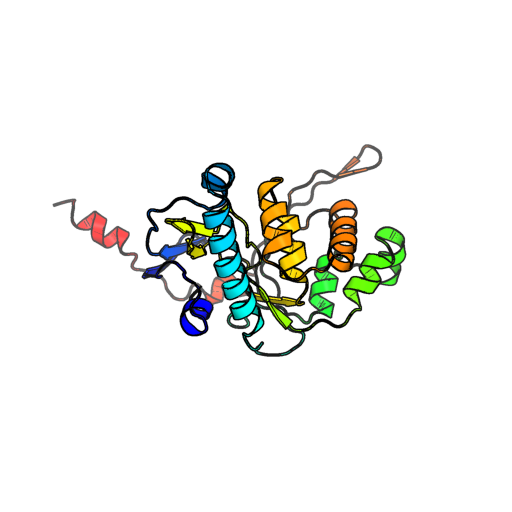75 82 ALA A O 1
ATOM 653 N N . TYR A 1 83 ? -4.981 -4.284 -8.276 1.00 89.62 83 TYR A N 1
ATOM 654 C CA . TYR A 1 83 ? -5.469 -2.946 -8.607 1.00 89.62 83 TYR A CA 1
ATOM 655 C C . TYR A 1 83 ? -4.637 -1.922 -7.842 1.00 89.62 83 TYR A C 1
ATOM 657 O O . TYR A 1 83 ? -4.307 -2.164 -6.686 1.00 89.62 83 TYR A O 1
ATOM 665 N N . ASP A 1 84 ? -4.295 -0.803 -8.477 1.00 89.50 84 ASP A N 1
ATOM 666 C CA . ASP A 1 84 ? -3.711 0.340 -7.784 1.00 89.50 84 ASP A CA 1
ATOM 667 C C . ASP A 1 84 ? -3.958 1.622 -8.596 1.00 89.50 84 ASP A C 1
ATOM 669 O O . ASP A 1 84 ? -3.501 1.779 -9.729 1.00 89.50 84 ASP A O 1
ATOM 673 N N . SER A 1 85 ? -4.652 2.580 -7.982 1.00 84.00 85 SER A N 1
ATOM 674 C CA . SER A 1 85 ? -5.063 3.830 -8.633 1.00 84.00 85 SER A CA 1
ATOM 675 C C . SER A 1 85 ? -3.915 4.728 -9.120 1.00 84.00 85 SER A C 1
ATOM 677 O O . SER A 1 85 ? -4.141 5.587 -9.963 1.00 84.00 85 SER A O 1
ATOM 679 N N . ARG A 1 86 ? -2.681 4.538 -8.634 1.00 85.06 86 ARG A N 1
ATOM 680 C CA . ARG A 1 86 ? -1.491 5.312 -9.039 1.00 85.06 86 ARG A CA 1
ATOM 681 C C . ARG A 1 86 ? -0.970 4.866 -10.407 1.00 85.06 86 ARG A C 1
ATOM 683 O O . ARG A 1 86 ? -0.336 5.647 -11.119 1.00 85.06 86 ARG A O 1
ATOM 690 N N . VAL A 1 87 ? -1.212 3.609 -10.757 1.00 79.62 87 VAL A N 1
ATOM 691 C CA . VAL A 1 87 ? -0.796 2.979 -12.020 1.00 79.62 87 VAL A CA 1
ATOM 692 C C . VAL A 1 87 ? -1.972 2.780 -12.981 1.00 79.62 87 VAL A C 1
ATOM 694 O O . VAL A 1 87 ? -1.758 2.488 -14.155 1.00 79.62 87 VAL A O 1
ATOM 697 N N . GLY A 1 88 ? -3.197 3.027 -12.512 1.00 73.62 88 GLY A N 1
ATOM 698 C CA . GLY A 1 88 ? -4.361 3.370 -13.321 1.00 73.62 88 GLY A CA 1
ATOM 699 C C . GLY A 1 88 ? -5.645 2.676 -12.884 1.00 73.62 88 GLY A C 1
ATOM 700 O O . GLY A 1 88 ? -5.721 2.055 -11.831 1.00 73.62 88 GLY A O 1
ATOM 701 N N . SER A 1 89 ? -6.685 2.772 -13.712 1.00 70.12 89 SER A N 1
ATOM 702 C CA . SER A 1 89 ? -8.008 2.188 -13.432 1.00 70.12 89 SER A CA 1
ATOM 703 C C . SER A 1 89 ? -8.125 0.699 -13.787 1.00 70.12 89 SER A C 1
ATOM 705 O O . SER A 1 89 ? -9.199 0.110 -13.677 1.00 70.12 89 SER A O 1
ATOM 707 N N . SER A 1 90 ? -7.035 0.084 -14.251 1.00 77.50 90 SER A N 1
ATOM 708 C CA . SER A 1 90 ? -6.999 -1.309 -14.696 1.00 77.50 90 SER A CA 1
ATOM 709 C C . SER A 1 90 ? -6.246 -2.189 -13.712 1.00 77.50 90 SER A C 1
ATOM 711 O O . SER A 1 90 ? -5.301 -1.754 -13.059 1.00 77.50 90 SER A O 1
ATOM 713 N N . TYR A 1 91 ? -6.633 -3.460 -13.662 1.00 83.44 91 TYR A N 1
ATOM 714 C CA . TYR A 1 91 ? -5.857 -4.459 -12.946 1.00 83.44 91 TYR A CA 1
ATOM 715 C C . TYR A 1 91 ? -4.539 -4.762 -13.676 1.00 83.44 91 TYR A C 1
ATOM 717 O O . TYR A 1 91 ? -4.504 -4.856 -14.904 1.00 83.44 91 TYR A O 1
ATOM 725 N N . LEU A 1 92 ? -3.469 -4.968 -12.913 1.00 82.62 92 LEU A N 1
ATOM 726 C CA . LEU A 1 92 ? -2.102 -5.152 -13.378 1.00 82.62 92 LEU A CA 1
ATOM 727 C C . LEU A 1 92 ? -1.523 -6.467 -12.872 1.00 82.62 92 LEU A C 1
ATOM 729 O O . LEU A 1 92 ? -1.518 -6.759 -11.677 1.00 82.62 92 LEU A O 1
ATOM 733 N N . GLY A 1 93 ? -0.968 -7.240 -13.797 1.00 84.94 93 GLY A N 1
ATOM 734 C CA . GLY A 1 93 ? -0.156 -8.401 -13.468 1.00 84.94 93 GLY A CA 1
ATOM 735 C C . GLY A 1 93 ? -0.896 -9.723 -13.317 1.00 84.94 93 GLY A C 1
ATOM 736 O O . GLY A 1 93 ? -1.993 -9.861 -13.849 1.00 84.94 93 GLY A O 1
ATOM 737 N N . PRO A 1 94 ? -0.290 -10.712 -12.637 1.00 93.06 94 PRO A N 1
ATOM 738 C CA . PRO A 1 94 ? 0.989 -10.620 -11.918 1.00 93.06 94 PRO A CA 1
ATOM 739 C C . PRO A 1 94 ? 2.160 -10.126 -12.782 1.00 93.06 94 PRO A C 1
ATOM 741 O O . PRO A 1 94 ? 2.267 -10.501 -13.948 1.00 93.06 94 PRO A O 1
ATOM 744 N N . LEU A 1 95 ? 3.008 -9.254 -12.236 1.00 93.44 95 LEU A N 1
ATOM 745 C CA . LEU A 1 95 ? 4.188 -8.691 -12.910 1.00 93.44 95 LEU A CA 1
ATOM 746 C C . LEU A 1 95 ? 5.452 -8.969 -12.092 1.00 93.44 95 LEU A C 1
ATOM 748 O O . LEU A 1 95 ? 5.372 -9.209 -10.893 1.00 93.44 95 LEU A O 1
ATOM 752 N N . SER A 1 96 ? 6.621 -8.876 -12.724 1.00 96.44 96 SER A N 1
ATOM 753 C CA . SER A 1 96 ? 7.873 -8.647 -11.996 1.00 96.44 96 SER A CA 1
ATOM 754 C C . SER A 1 96 ? 7.971 -7.183 -11.548 1.00 96.44 96 SER A C 1
ATOM 756 O O . SER A 1 96 ? 7.313 -6.318 -12.133 1.00 96.44 96 SER A O 1
ATOM 758 N N . HIS A 1 97 ? 8.836 -6.883 -10.576 1.00 96.81 97 HIS A N 1
ATOM 759 C CA . HIS A 1 97 ? 9.177 -5.504 -10.202 1.00 96.81 97 HIS A CA 1
ATOM 760 C C . HIS A 1 97 ? 9.623 -4.676 -11.422 1.00 96.81 97 HIS A C 1
ATOM 762 O O . HIS A 1 97 ? 9.120 -3.575 -11.622 1.00 96.81 97 HIS A O 1
ATOM 768 N N . ASP A 1 98 ? 10.455 -5.230 -12.311 1.00 95.62 98 ASP A N 1
ATOM 769 C CA . ASP A 1 98 ? 10.916 -4.528 -13.521 1.00 95.62 98 ASP A CA 1
ATOM 770 C C . ASP A 1 98 ? 9.765 -4.130 -14.455 1.00 95.62 98 ASP A C 1
ATOM 772 O O . ASP A 1 98 ? 9.711 -3.003 -14.963 1.00 95.62 98 ASP A O 1
ATOM 776 N N . ASN A 1 99 ? 8.824 -5.055 -14.677 1.00 94.25 99 ASN A N 1
ATOM 777 C CA . ASN A 1 99 ? 7.653 -4.812 -15.514 1.00 94.25 99 ASN A CA 1
ATOM 778 C C . ASN A 1 99 ? 6.696 -3.826 -14.847 1.00 94.25 99 ASN A C 1
ATOM 780 O O . ASN A 1 99 ? 6.150 -2.953 -15.519 1.00 94.25 99 ASN A O 1
ATOM 784 N N . PHE A 1 100 ? 6.523 -3.931 -13.532 1.00 94.81 100 PHE A N 1
ATOM 785 C CA . PHE A 1 100 ? 5.741 -2.984 -12.755 1.00 94.81 100 PHE A CA 1
ATOM 786 C C . PHE A 1 100 ? 6.323 -1.569 -12.845 1.00 94.81 100 PHE A C 1
ATOM 788 O O . PHE A 1 100 ? 5.627 -0.651 -13.272 1.00 94.81 100 PHE A O 1
ATOM 795 N N . HIS A 1 101 ? 7.618 -1.397 -12.581 1.00 95.12 101 HIS A N 1
ATOM 796 C CA . HIS A 1 101 ? 8.312 -0.121 -12.748 1.00 95.12 101 HIS A CA 1
ATOM 797 C C . HIS A 1 101 ? 8.223 0.400 -14.190 1.00 95.12 101 HIS A C 1
ATOM 799 O O . HIS A 1 101 ? 8.159 1.609 -14.410 1.00 95.12 101 HIS A O 1
ATOM 805 N N . SER A 1 102 ? 8.209 -0.494 -15.189 1.00 92.44 102 SER A N 1
ATOM 806 C CA . SER A 1 102 ? 7.985 -0.120 -16.592 1.00 92.44 102 SER A CA 1
ATOM 807 C C . SER A 1 102 ? 6.617 0.511 -16.788 1.00 92.44 102 SER A C 1
ATOM 809 O O . SER A 1 102 ? 6.517 1.573 -17.396 1.00 92.44 102 SER A O 1
ATOM 811 N N . VAL A 1 103 ? 5.570 -0.077 -16.211 1.00 90.12 103 VAL A N 1
ATOM 812 C CA . VAL A 1 103 ? 4.228 0.515 -16.222 1.00 90.12 103 VAL A CA 1
ATOM 813 C C . VAL A 1 103 ? 4.220 1.863 -15.499 1.00 90.12 103 VAL A C 1
ATOM 815 O O . VAL A 1 103 ? 3.718 2.829 -16.070 1.00 90.12 103 VAL 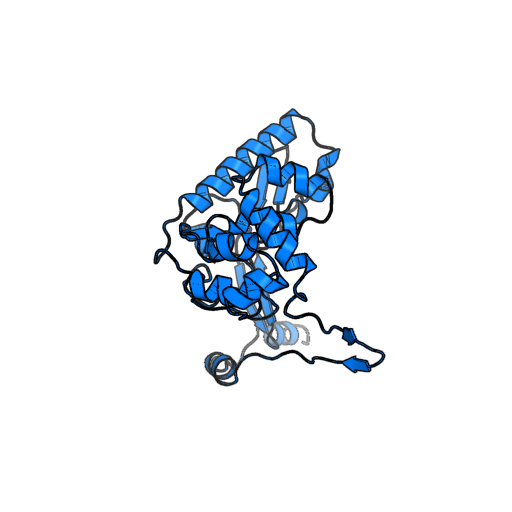A O 1
ATOM 818 N N . VAL A 1 104 ? 4.834 1.972 -14.314 1.00 90.75 104 VAL A N 1
ATOM 819 C CA . VAL A 1 104 ? 4.888 3.217 -13.517 1.00 90.75 104 VAL A CA 1
ATOM 820 C C . VAL A 1 104 ? 5.480 4.389 -14.313 1.00 90.75 104 VAL A C 1
ATOM 822 O O . VAL A 1 104 ? 4.940 5.496 -14.268 1.00 90.75 104 VAL A O 1
ATOM 825 N N . ARG A 1 105 ? 6.531 4.150 -15.111 1.00 89.00 105 ARG A N 1
ATOM 826 C CA . ARG A 1 105 ? 7.151 5.165 -15.991 1.00 89.00 105 ARG A CA 1
ATOM 827 C C . ARG A 1 105 ? 6.498 5.308 -17.372 1.00 89.00 105 ARG A C 1
ATOM 829 O O . ARG A 1 105 ? 7.115 5.846 -18.288 1.00 89.00 105 ARG A O 1
ATOM 836 N N . GLY A 1 106 ? 5.276 4.807 -17.561 1.00 84.88 106 GLY A N 1
ATOM 837 C CA . GLY A 1 106 ? 4.555 4.920 -18.836 1.00 84.88 106 GLY A CA 1
ATOM 838 C C . GLY A 1 106 ? 5.171 4.103 -19.970 1.00 84.88 106 GLY A C 1
ATOM 839 O O . GLY A 1 106 ? 5.137 4.527 -21.120 1.00 84.88 106 GLY A O 1
ATOM 840 N N . GLN A 1 107 ? 5.774 2.958 -19.641 1.00 88.81 107 GLN A N 1
ATOM 841 C CA . GLN A 1 107 ? 6.500 2.063 -20.553 1.00 88.81 107 GLN A CA 1
ATOM 842 C C . GLN A 1 107 ? 7.691 2.722 -21.259 1.00 88.81 107 GLN A C 1
ATOM 844 O O . GLN A 1 107 ? 8.207 2.218 -22.258 1.00 88.81 107 GLN A O 1
ATOM 849 N N . MET A 1 108 ? 8.162 3.847 -20.725 1.00 86.06 108 MET A N 1
ATOM 850 C CA . MET A 1 108 ? 9.298 4.562 -21.273 1.00 86.06 108 MET A CA 1
ATOM 851 C C . MET A 1 108 ? 10.606 3.777 -21.047 1.00 86.06 108 MET A C 1
ATOM 853 O O . MET A 1 108 ? 10.849 3.279 -19.939 1.00 86.06 108 MET A O 1
ATOM 857 N N . PRO A 1 109 ? 11.485 3.673 -22.065 1.00 90.06 109 PRO A N 1
ATOM 858 C CA . PRO A 1 109 ? 12.820 3.104 -21.893 1.00 90.06 109 PRO A CA 1
ATOM 859 C C . PRO A 1 109 ? 13.645 3.882 -20.860 1.00 90.06 109 PRO A C 1
ATOM 861 O O . PRO A 1 109 ? 13.463 5.090 -20.699 1.00 90.06 109 PRO A O 1
ATOM 864 N N . LEU A 1 110 ? 14.598 3.219 -20.197 1.00 89.62 110 LEU A N 1
ATOM 865 C CA . LEU A 1 110 ? 15.402 3.840 -19.133 1.00 89.62 110 LEU A CA 1
ATOM 866 C C . LEU A 1 110 ? 16.189 5.064 -19.620 1.00 89.62 110 LEU A C 1
ATOM 868 O O . LEU A 1 110 ? 16.137 6.101 -18.971 1.00 89.62 110 LEU A O 1
ATOM 872 N N . GLY A 1 111 ? 16.826 4.995 -20.796 1.00 86.38 111 GLY A N 1
ATOM 873 C CA . GLY A 1 111 ? 17.547 6.147 -21.359 1.00 86.38 111 GLY A CA 1
ATOM 874 C C . GLY A 1 111 ? 16.640 7.363 -21.565 1.00 86.38 111 GLY A C 1
ATOM 875 O O . GLY A 1 111 ? 16.974 8.474 -21.169 1.00 86.38 111 GLY A O 1
ATOM 876 N N . ARG A 1 112 ? 15.422 7.141 -22.076 1.00 80.25 112 ARG A N 1
ATOM 877 C CA . ARG A 1 112 ? 14.442 8.219 -22.251 1.00 80.25 112 ARG A CA 1
ATOM 878 C C . ARG A 1 112 ? 13.866 8.716 -20.920 1.00 80.25 112 ARG A C 1
ATOM 880 O O . ARG A 1 112 ? 13.527 9.890 -20.801 1.00 80.25 112 ARG A O 1
ATOM 887 N N . THR A 1 113 ? 13.786 7.839 -19.921 1.00 79.81 113 THR A N 1
ATOM 888 C CA . THR A 1 113 ? 13.387 8.189 -18.551 1.00 79.81 113 THR A CA 1
ATOM 889 C C . THR A 1 113 ? 14.417 9.106 -17.901 1.00 79.81 113 THR A C 1
ATOM 891 O O . THR A 1 113 ? 14.021 10.132 -17.357 1.00 79.81 113 THR A O 1
ATOM 894 N N . ALA A 1 114 ? 15.712 8.807 -18.035 1.00 79.88 114 ALA A N 1
ATOM 895 C CA . ALA A 1 114 ? 16.783 9.681 -17.557 1.00 79.88 114 ALA A CA 1
ATOM 896 C C . ALA A 1 114 ? 16.691 11.081 -18.187 1.00 79.88 114 ALA A C 1
ATOM 898 O O . ALA A 1 114 ? 16.749 12.083 -17.481 1.00 79.88 114 ALA A O 1
ATOM 899 N N . GLU A 1 115 ? 16.473 11.151 -19.505 1.00 77.19 115 GLU A N 1
ATOM 900 C CA . GLU A 1 115 ? 16.368 12.419 -20.237 1.00 77.19 115 GLU A CA 1
ATOM 901 C C . GLU A 1 115 ? 15.140 13.262 -19.855 1.00 77.19 115 GLU A C 1
ATOM 903 O O . GLU A 1 1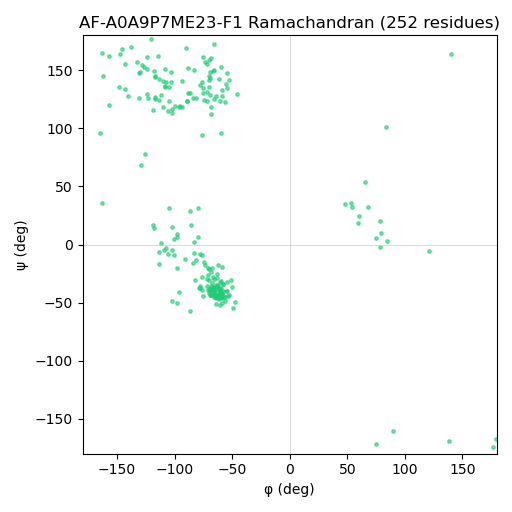15 ? 15.239 14.483 -19.750 1.00 77.19 115 GLU A O 1
ATOM 908 N N . LEU A 1 116 ? 13.961 12.640 -19.715 1.00 76.31 116 LEU A N 1
ATOM 909 C CA . LEU A 1 116 ? 12.696 13.367 -19.544 1.00 76.31 116 LEU A CA 1
ATOM 910 C C . LEU A 1 116 ? 12.263 13.513 -18.088 1.00 76.31 116 LEU A C 1
ATOM 912 O O . LEU A 1 116 ? 11.751 14.564 -17.694 1.00 76.31 116 LEU A O 1
ATOM 916 N N . VAL A 1 117 ? 12.426 12.457 -17.299 1.00 79.88 117 VAL A N 1
ATOM 917 C CA . VAL A 1 117 ? 11.938 12.384 -15.920 1.00 79.88 117 VAL A CA 1
ATOM 918 C C . VAL A 1 117 ? 13.068 12.711 -14.956 1.00 79.88 117 VAL A C 1
ATOM 920 O O . VAL A 1 117 ? 12.906 13.617 -14.145 1.00 79.88 117 VAL A O 1
ATOM 923 N N . GLY A 1 118 ? 14.224 12.075 -15.111 1.00 81.38 118 GLY A N 1
ATOM 924 C CA . GLY A 1 118 ? 15.391 12.285 -14.258 1.00 81.38 118 GLY A CA 1
ATOM 925 C C . GLY A 1 118 ? 16.108 10.977 -13.954 1.00 81.38 118 GLY A C 1
ATOM 926 O O . GLY A 1 118 ? 15.558 9.888 -14.154 1.00 81.38 118 GLY A O 1
ATOM 927 N N . GLN A 1 119 ? 17.345 11.092 -13.477 1.00 84.00 119 GLN A N 1
ATOM 928 C CA . GLN A 1 119 ? 18.178 9.941 -13.138 1.00 84.00 119 GLN A CA 1
ATOM 929 C C . GLN A 1 119 ? 17.653 9.227 -11.883 1.00 84.00 119 GLN A C 1
ATOM 931 O O . GLN A 1 119 ? 17.707 8.005 -11.807 1.00 84.00 119 GLN A O 1
ATOM 936 N N . GLU A 1 120 ? 17.029 9.966 -10.970 1.00 84.88 120 GLU A N 1
ATOM 937 C CA . GLU A 1 120 ? 16.422 9.479 -9.730 1.00 84.88 120 GLU A CA 1
ATOM 938 C C . GLU A 1 120 ? 15.323 8.442 -10.011 1.00 84.88 120 GLU A C 1
ATOM 940 O O . GLU A 1 120 ? 15.246 7.402 -9.362 1.00 84.88 120 GLU A O 1
ATOM 945 N N . ALA A 1 121 ? 14.502 8.675 -11.041 1.00 84.69 121 ALA A N 1
ATOM 946 C CA . ALA A 1 121 ? 13.473 7.725 -11.462 1.00 84.69 121 ALA A CA 1
ATOM 947 C C . ALA A 1 121 ? 14.061 6.467 -12.123 1.00 84.69 121 ALA A C 1
ATOM 949 O O . ALA A 1 121 ? 13.432 5.410 -12.105 1.00 84.69 121 ALA A O 1
ATOM 950 N N . VAL A 1 122 ? 15.249 6.558 -12.729 1.00 89.25 122 VAL A N 1
ATOM 951 C CA . VAL A 1 122 ? 15.967 5.388 -13.256 1.00 89.25 122 VAL A CA 1
ATOM 952 C C . VAL A 1 122 ? 16.593 4.592 -12.118 1.00 89.25 122 VAL A C 1
ATOM 954 O O . VAL A 1 122 ? 16.457 3.372 -12.101 1.00 89.25 122 VAL A O 1
ATOM 957 N N . GLU A 1 123 ? 17.227 5.262 -11.159 1.00 89.75 123 GLU A N 1
ATOM 958 C CA . GLU A 1 123 ? 17.809 4.637 -9.969 1.00 89.75 123 GLU A CA 1
ATOM 959 C C . GLU A 1 123 ? 16.743 3.889 -9.165 1.00 89.75 123 GLU A C 1
ATOM 961 O O . GLU A 1 123 ? 16.895 2.689 -8.949 1.00 89.75 123 GLU A O 1
ATOM 966 N N . LEU A 1 124 ? 15.613 4.538 -8.855 1.00 92.19 124 LEU A N 1
ATOM 967 C CA . LEU A 1 124 ? 14.436 3.896 -8.257 1.00 92.19 124 LEU A CA 1
ATOM 968 C C . LEU A 1 124 ? 14.048 2.623 -9.022 1.00 92.19 124 LEU A C 1
ATOM 970 O O . LEU A 1 124 ? 13.946 1.540 -8.457 1.00 92.19 124 LEU A O 1
ATOM 974 N N . HIS A 1 125 ? 13.844 2.732 -10.334 1.00 94.75 125 HIS A N 1
ATOM 975 C CA . HIS A 1 125 ? 13.288 1.638 -11.126 1.00 94.75 125 HIS A CA 1
ATOM 976 C C . HIS A 1 125 ? 14.269 0.511 -11.470 1.00 94.75 125 HIS A C 1
ATOM 978 O O . HIS A 1 125 ? 13.830 -0.503 -12.019 1.00 94.75 125 HIS A O 1
ATOM 984 N N . THR A 1 126 ? 15.559 0.684 -11.182 1.00 93.94 126 THR A N 1
ATOM 985 C CA . THR A 1 126 ? 16.614 -0.323 -11.387 1.00 93.94 126 THR A CA 1
ATOM 986 C C . THR A 1 126 ? 17.138 -0.904 -10.076 1.00 93.94 126 THR A C 1
ATOM 988 O O . THR A 1 126 ? 17.938 -1.838 -10.101 1.00 93.94 126 THR A O 1
ATOM 991 N N . ASN A 1 127 ? 16.680 -0.383 -8.937 1.00 94.44 127 ASN A N 1
ATOM 992 C CA . ASN A 1 127 ? 17.057 -0.880 -7.627 1.00 94.44 127 ASN A CA 1
ATOM 993 C C . ASN A 1 127 ? 16.382 -2.227 -7.310 1.00 94.44 127 ASN A C 1
ATOM 995 O O . ASN A 1 127 ? 15.329 -2.581 -7.850 1.00 94.44 127 ASN A O 1
ATOM 999 N N . HIS A 1 128 ? 16.994 -2.977 -6.397 1.00 94.25 128 HIS A N 1
ATOM 1000 C CA . HIS A 1 128 ? 16.472 -4.245 -5.912 1.00 94.25 128 HIS A CA 1
ATOM 1001 C C . HIS A 1 128 ? 15.685 -4.038 -4.621 1.00 94.25 128 HIS A C 1
ATOM 1003 O O . HIS A 1 128 ? 16.233 -3.628 -3.602 1.00 94.25 128 HIS A O 1
ATOM 1009 N N . TYR A 1 129 ? 14.403 -4.389 -4.670 1.00 97.31 129 TYR A N 1
ATOM 1010 C CA . TYR A 1 129 ? 13.487 -4.312 -3.537 1.00 97.31 129 TYR A CA 1
ATOM 1011 C C . TYR A 1 129 ? 12.989 -5.692 -3.151 1.00 97.31 129 TYR A C 1
ATOM 1013 O O . TYR A 1 129 ? 12.711 -6.519 -4.025 1.00 97.31 129 TYR A O 1
ATOM 1021 N N . ARG A 1 130 ? 12.787 -5.898 -1.850 1.00 97.50 130 ARG A N 1
ATOM 1022 C CA . ARG A 1 130 ? 12.004 -7.034 -1.358 1.00 97.50 130 ARG A CA 1
ATOM 1023 C C . ARG A 1 130 ? 10.544 -6.895 -1.773 1.00 97.50 130 ARG A C 1
ATOM 1025 O O . ARG A 1 130 ? 10.025 -5.777 -1.861 1.00 97.50 130 ARG A O 1
ATOM 1032 N N . THR A 1 131 ? 9.865 -8.018 -1.973 1.00 98.00 131 THR A N 1
ATOM 1033 C CA . THR A 1 131 ? 8.406 -8.024 -2.085 1.00 98.00 131 THR A CA 1
ATOM 1034 C C . THR A 1 131 ? 7.776 -8.055 -0.694 1.00 98.00 131 THR A C 1
ATOM 1036 O O . THR A 1 131 ? 8.046 -8.944 0.109 1.00 98.00 131 THR A O 1
ATOM 1039 N N . CYS A 1 132 ? 6.886 -7.103 -0.422 1.00 97.81 132 CYS A N 1
ATOM 1040 C CA . CYS A 1 132 ? 6.142 -7.003 0.832 1.00 97.81 132 CYS A CA 1
ATOM 1041 C C . CYS A 1 132 ? 4.640 -6.915 0.558 1.00 97.81 132 CYS A C 1
ATOM 1043 O O . CYS A 1 132 ? 4.215 -6.407 -0.483 1.00 97.81 132 CYS A O 1
ATOM 1045 N N . PHE A 1 133 ? 3.825 -7.364 1.515 1.00 97.94 133 PHE A N 1
ATOM 1046 C CA . PHE A 1 133 ? 2.389 -7.120 1.454 1.00 97.94 133 PHE A CA 1
ATOM 1047 C C . PHE A 1 133 ? 2.093 -5.660 1.817 1.00 97.94 133 PHE A C 1
ATOM 1049 O O . PHE A 1 133 ? 2.553 -5.156 2.846 1.00 97.94 133 PHE A O 1
ATOM 1056 N N . THR A 1 134 ? 1.308 -4.984 0.988 1.00 96.31 134 THR A N 1
ATOM 1057 C CA . THR A 1 134 ? 0.879 -3.600 1.170 1.00 96.31 134 THR A CA 1
ATOM 1058 C C . THR A 1 134 ? -0.638 -3.521 1.297 1.00 96.31 134 THR A C 1
ATOM 1060 O O . THR A 1 134 ? -1.386 -4.327 0.738 1.00 96.31 134 THR A O 1
ATOM 1063 N N . HIS A 1 135 ? -1.104 -2.536 2.056 1.00 96.31 135 HIS A N 1
ATOM 1064 C CA . HIS A 1 135 ? -2.492 -2.104 2.022 1.00 96.31 135 HIS A CA 1
ATOM 1065 C C . HIS A 1 135 ? -2.760 -1.266 0.766 1.00 96.31 135 HIS A C 1
ATOM 1067 O O . HIS A 1 135 ? -3.834 -1.371 0.180 1.00 96.31 135 HIS A O 1
ATOM 1073 N N . GLY A 1 136 ? -1.807 -0.414 0.371 1.00 92.44 136 GLY A N 1
ATOM 1074 C CA . GLY A 1 136 ? -1.895 0.402 -0.848 1.00 92.44 136 GLY A CA 1
ATOM 1075 C C . GLY A 1 136 ? -2.842 1.607 -0.752 1.00 92.44 136 GLY A C 1
ATOM 1076 O O . GLY A 1 136 ? -3.060 2.297 -1.744 1.00 92.44 136 GLY A O 1
ATOM 1077 N N . ASN A 1 137 ? -3.409 1.875 0.429 1.00 90.62 137 ASN A N 1
ATOM 1078 C CA . ASN A 1 137 ? -4.272 3.037 0.701 1.00 90.62 137 ASN A CA 1
ATOM 1079 C C . ASN A 1 137 ? -4.410 3.294 2.218 1.00 90.62 137 ASN A C 1
ATOM 1081 O O . ASN A 1 137 ? -5.495 3.620 2.716 1.00 90.62 137 ASN A O 1
ATOM 1085 N N . LEU A 1 138 ? -3.337 3.066 2.986 1.00 91.25 138 LEU A N 1
ATOM 1086 C CA . LEU A 1 138 ? -3.364 3.198 4.441 1.00 91.25 138 LEU A CA 1
ATOM 1087 C C . LEU A 1 138 ? -3.336 4.678 4.842 1.00 91.25 138 LEU A C 1
ATOM 1089 O O . LEU A 1 138 ? -2.282 5.296 4.957 1.00 91.25 138 LEU A O 1
ATOM 1093 N N . THR A 1 139 ? -4.520 5.243 5.054 1.00 88.75 139 THR A N 1
ATOM 1094 C CA . THR A 1 139 ? -4.727 6.662 5.374 1.00 88.75 139 THR A CA 1
ATOM 1095 C C . THR A 1 139 ? -5.679 6.815 6.567 1.00 88.75 139 THR A C 1
ATOM 1097 O O . THR A 1 139 ? -6.483 5.912 6.819 1.00 88.75 139 THR A O 1
ATOM 1100 N N . PRO A 1 140 ? -5.655 7.941 7.310 1.00 91.38 140 PRO A N 1
ATOM 1101 C CA . PRO A 1 140 ? -6.532 8.174 8.465 1.00 91.38 140 PRO A CA 1
ATOM 1102 C C . PRO A 1 140 ? -8.031 7.940 8.216 1.00 91.38 140 PRO A C 1
ATOM 1104 O O . PRO A 1 140 ? -8.754 7.532 9.126 1.00 91.38 140 PRO A O 1
ATOM 1107 N N . ARG A 1 141 ? -8.522 8.168 6.993 1.00 90.88 141 ARG A N 1
ATOM 1108 C CA . ARG A 1 141 ? -9.918 7.889 6.597 1.00 90.88 141 ARG A CA 1
ATOM 1109 C C . ARG A 1 141 ? -10.262 6.393 6.555 1.00 90.88 141 ARG A C 1
ATOM 1111 O O . ARG A 1 141 ? -11.421 6.042 6.736 1.00 90.88 141 ARG A O 1
ATOM 1118 N N . ASN A 1 142 ? -9.260 5.533 6.389 1.00 94.31 142 ASN A N 1
ATOM 1119 C CA . ASN A 1 142 ? -9.398 4.080 6.281 1.00 94.31 142 ASN A CA 1
ATOM 1120 C C . ASN A 1 142 ? -9.074 3.348 7.596 1.00 94.31 142 ASN A C 1
ATOM 1122 O O . ASN A 1 142 ? -9.085 2.119 7.657 1.00 94.31 142 ASN A O 1
ATOM 1126 N N . ILE A 1 143 ? -8.814 4.098 8.669 1.00 95.75 143 ILE A N 1
ATOM 1127 C CA . ILE A 1 143 ? -8.511 3.578 10.004 1.00 95.75 143 ILE A CA 1
ATOM 1128 C C . ILE A 1 143 ? -9.654 3.979 10.930 1.00 95.75 143 ILE A C 1
ATOM 1130 O O . ILE A 1 143 ? -9.958 5.157 11.057 1.00 95.75 143 ILE A O 1
ATOM 1134 N N . MET A 1 144 ? -10.289 3.022 11.596 1.00 97.88 144 MET A N 1
ATOM 1135 C CA . MET A 1 144 ? -11.381 3.264 12.541 1.00 97.88 144 MET A CA 1
ATOM 1136 C C . MET A 1 144 ? -10.872 3.105 13.966 1.00 97.88 144 MET A C 1
ATOM 1138 O O . MET A 1 144 ? -10.164 2.138 14.262 1.00 97.88 144 MET A O 1
ATOM 1142 N N . VAL A 1 145 ? -11.240 4.028 14.859 1.00 97.81 145 VAL A N 1
ATOM 1143 C CA . VAL A 1 145 ? -10.670 4.090 16.213 1.00 97.81 145 VAL A CA 1
ATOM 1144 C C . VAL A 1 145 ? -11.717 4.197 17.314 1.00 97.81 145 VAL A C 1
ATOM 1146 O O . VAL A 1 145 ? -12.766 4.820 17.164 1.00 97.81 145 VAL A O 1
ATOM 1149 N N . LYS A 1 146 ? -11.403 3.613 18.470 1.00 97.62 146 LYS A N 1
ATOM 1150 C CA . LYS A 1 146 ? -12.200 3.714 19.694 1.00 97.62 146 LYS A CA 1
ATOM 1151 C C . LYS A 1 146 ? -11.270 3.853 20.889 1.00 97.62 146 LYS A C 1
ATOM 1153 O O . LYS A 1 146 ? -10.401 3.014 21.086 1.00 97.62 146 LYS A O 1
ATOM 1158 N N . ASN A 1 147 ? -11.495 4.868 21.722 1.00 95.69 147 ASN A N 1
ATOM 1159 C CA . ASN A 1 147 ? -10.754 5.080 22.972 1.00 95.69 147 ASN A CA 1
ATOM 1160 C C . ASN A 1 147 ? -9.221 5.092 22.799 1.00 95.69 147 ASN A C 1
ATOM 1162 O O . ASN A 1 147 ? -8.510 4.618 23.676 1.00 95.69 147 ASN A O 1
ATOM 1166 N N . GLY A 1 148 ? -8.713 5.628 21.684 1.00 95.88 148 GLY A N 1
ATOM 1167 C CA . GLY A 1 148 ? -7.273 5.646 21.406 1.00 95.88 148 GLY A CA 1
ATOM 1168 C C . GLY A 1 148 ? -6.696 4.319 20.909 1.00 95.88 148 GLY A C 1
ATOM 1169 O O . GLY A 1 148 ? -5.492 4.140 20.998 1.00 95.88 148 GLY A O 1
ATOM 1170 N N . HIS A 1 149 ? -7.523 3.410 20.388 1.00 97.81 149 HIS A N 1
ATOM 1171 C CA . HIS A 1 149 ? -7.064 2.160 19.782 1.00 97.81 149 HIS A CA 1
ATOM 1172 C C . HIS A 1 149 ? -7.677 1.929 18.406 1.00 97.81 149 HIS A C 1
ATOM 1174 O O . HIS A 1 149 ? -8.828 2.313 18.163 1.00 97.81 149 HIS A O 1
ATOM 1180 N N . VAL A 1 150 ? -6.924 1.272 17.525 1.00 97.94 150 VAL A N 1
ATOM 1181 C CA . VAL A 1 150 ? -7.403 0.846 16.204 1.00 97.94 150 VAL A CA 1
ATOM 1182 C C . VAL A 1 150 ? -8.376 -0.321 16.376 1.00 97.94 150 VAL A C 1
ATOM 1184 O O . VAL A 1 150 ? -8.054 -1.345 16.971 1.00 97.94 150 VAL A O 1
ATOM 1187 N N . VAL A 1 151 ? -9.595 -0.171 15.853 1.00 98.25 151 VAL A N 1
ATOM 1188 C CA . VAL A 1 151 ? -10.652 -1.198 15.940 1.00 98.25 151 VAL A CA 1
ATOM 1189 C C . VAL A 1 151 ? -11.037 -1.798 14.596 1.00 98.25 151 VAL A C 1
ATOM 1191 O O . VAL A 1 151 ? -11.676 -2.848 14.576 1.00 98.25 151 VAL A O 1
ATOM 1194 N N . ALA A 1 152 ? -10.671 -1.153 13.488 1.00 98.12 152 ALA A N 1
ATOM 1195 C CA . ALA A 1 152 ? -10.754 -1.723 12.148 1.00 98.12 152 ALA A CA 1
ATOM 1196 C C . ALA A 1 152 ? -9.877 -0.937 11.166 1.00 98.12 152 ALA A C 1
ATOM 1198 O O . ALA A 1 152 ? -9.797 0.287 11.251 1.00 98.12 152 ALA A O 1
ATOM 1199 N N . ILE A 1 153 ? -9.287 -1.637 10.201 1.00 97.62 153 ILE A N 1
ATOM 1200 C CA . ILE A 1 153 ? -8.702 -1.070 8.985 1.00 97.62 153 ILE A CA 1
ATOM 1201 C C . ILE A 1 153 ? -9.562 -1.528 7.804 1.00 97.62 153 ILE A C 1
ATOM 1203 O O . ILE A 1 153 ? -9.866 -2.721 7.670 1.00 97.62 153 ILE A O 1
ATOM 1207 N N . ILE A 1 154 ? -9.987 -0.582 6.971 1.00 96.69 154 ILE A N 1
ATOM 1208 C CA . ILE A 1 154 ? -10.921 -0.789 5.856 1.00 96.69 154 ILE A CA 1
ATOM 1209 C C . ILE A 1 154 ? -10.287 -0.391 4.520 1.00 96.69 154 ILE A C 1
ATOM 1211 O O . ILE A 1 154 ? -9.177 0.115 4.499 1.00 96.69 154 ILE A O 1
ATOM 1215 N N . ASP A 1 155 ? -11.017 -0.603 3.420 1.00 94.19 155 ASP A N 1
ATOM 1216 C CA . ASP A 1 155 ? -10.619 -0.148 2.078 1.00 94.19 155 ASP A CA 1
ATOM 1217 C C . ASP A 1 155 ? -9.340 -0.817 1.526 1.00 94.19 155 ASP A C 1
ATOM 1219 O O . ASP A 1 155 ? -8.373 -0.187 1.110 1.00 94.19 155 ASP A O 1
ATOM 1223 N N . TRP A 1 156 ? -9.349 -2.153 1.529 1.00 95.00 156 TRP A N 1
ATOM 1224 C CA . TRP A 1 156 ? -8.248 -3.012 1.064 1.00 95.00 156 TRP A CA 1
ATOM 1225 C C . TRP A 1 156 ? -8.297 -3.304 -0.448 1.00 95.00 156 TRP A C 1
ATOM 1227 O O . TRP A 1 156 ? -7.914 -4.399 -0.873 1.00 95.00 156 TRP A O 1
ATOM 1237 N N . ASP A 1 157 ? -8.855 -2.405 -1.256 1.00 91.00 157 ASP A N 1
ATOM 1238 C CA . ASP A 1 157 ? -9.072 -2.623 -2.693 1.00 91.00 157 ASP A CA 1
ATOM 1239 C C . ASP A 1 157 ? -7.756 -2.700 -3.491 1.00 91.00 157 ASP A C 1
ATOM 1241 O O . ASP A 1 157 ? -7.636 -3.487 -4.431 1.00 91.00 157 ASP A O 1
ATOM 1245 N N . SER A 1 158 ? -6.760 -1.942 -3.036 1.00 93.19 158 SER A N 1
ATOM 1246 C CA . SER A 1 158 ? -5.432 -1.786 -3.628 1.00 93.19 158 SER A CA 1
ATOM 1247 C C . SER A 1 158 ? -4.379 -2.672 -2.952 1.00 93.19 158 SER A C 1
ATOM 1249 O O . SER A 1 158 ? -3.180 -2.540 -3.189 1.00 93.19 158 SER A O 1
ATOM 1251 N N . ALA A 1 159 ? -4.820 -3.583 -2.081 1.00 95.88 159 ALA A N 1
ATOM 1252 C CA . ALA A 1 159 ? -3.933 -4.407 -1.281 1.00 95.88 159 ALA A CA 1
ATOM 1253 C C . ALA A 1 159 ? -3.336 -5.572 -2.082 1.00 95.88 159 ALA A C 1
ATOM 1255 O O . ALA A 1 159 ? -4.038 -6.301 -2.797 1.00 95.88 159 ALA A O 1
ATOM 1256 N N . GLY A 1 160 ? -2.044 -5.819 -1.893 1.00 96.50 160 GLY A N 1
ATOM 1257 C CA . GLY A 1 160 ? -1.337 -6.873 -2.608 1.00 96.50 160 GLY A CA 1
ATOM 1258 C C . GLY A 1 160 ? 0.139 -6.966 -2.255 1.00 96.50 160 GLY A C 1
ATOM 1259 O O . GLY A 1 160 ? 0.607 -6.387 -1.287 1.00 96.50 160 GLY A O 1
ATOM 1260 N N . TRP A 1 161 ? 0.865 -7.723 -3.059 1.00 97.81 161 TRP A N 1
ATOM 1261 C CA . TRP A 1 161 ? 2.312 -7.857 -3.050 1.00 97.81 161 TRP A CA 1
ATOM 1262 C C . TRP A 1 161 ? 2.919 -6.798 -3.961 1.00 97.81 161 TRP A C 1
ATOM 1264 O O . TRP A 1 161 ? 2.552 -6.732 -5.133 1.00 97.81 161 TRP A O 1
ATOM 1274 N N . PHE A 1 162 ? 3.818 -5.980 -3.421 1.00 97.31 162 PHE A N 1
ATOM 1275 C CA . PHE A 1 162 ? 4.472 -4.872 -4.121 1.00 97.31 162 PHE A CA 1
ATOM 1276 C C . PHE A 1 162 ? 5.919 -4.705 -3.623 1.00 97.31 162 PHE A C 1
ATOM 1278 O O . PHE A 1 162 ? 6.273 -5.276 -2.583 1.00 97.31 162 PHE A O 1
ATOM 1285 N N . PRO A 1 163 ? 6.758 -3.904 -4.310 1.00 97.62 163 PRO A N 1
ATOM 1286 C CA . PRO A 1 163 ? 8.045 -3.483 -3.769 1.00 97.62 163 PRO A CA 1
ATOM 1287 C C . PRO A 1 163 ? 7.883 -2.855 -2.381 1.00 97.62 163 PRO A C 1
ATOM 1289 O O . PRO A 1 163 ? 6.927 -2.121 -2.128 1.00 97.62 163 PRO A O 1
ATOM 1292 N N . GLU A 1 164 ? 8.815 -3.124 -1.470 1.00 97.00 164 GLU A N 1
ATOM 1293 C CA . GLU A 1 164 ? 8.710 -2.710 -0.065 1.00 97.00 164 GLU A CA 1
ATOM 1294 C C . GLU A 1 164 ? 8.471 -1.206 0.154 1.00 97.00 164 GLU A C 1
ATOM 1296 O O . GLU A 1 164 ? 7.732 -0.845 1.074 1.00 97.00 164 GLU A O 1
ATOM 1301 N N . TYR A 1 165 ? 9.002 -0.353 -0.731 1.00 96.88 165 TYR A N 1
ATOM 1302 C CA . TYR A 1 165 ? 8.834 1.101 -0.680 1.00 96.88 165 TYR A CA 1
ATOM 1303 C C . TYR A 1 165 ? 7.406 1.570 -1.005 1.00 96.88 165 TYR A C 1
ATOM 1305 O O . TYR A 1 165 ? 7.021 2.684 -0.640 1.00 96.88 165 TYR A O 1
ATOM 1313 N N . TRP A 1 166 ? 6.615 0.734 -1.687 1.00 96.50 166 TRP A N 1
ATOM 1314 C CA . TRP A 1 166 ? 5.373 1.148 -2.341 1.00 96.50 166 TRP A CA 1
ATOM 1315 C C . TRP A 1 166 ? 4.312 1.649 -1.361 1.00 96.50 166 TRP A C 1
ATOM 1317 O O . TRP A 1 166 ? 3.593 2.588 -1.664 1.00 96.50 166 TRP A O 1
ATOM 1327 N N . GLU A 1 167 ? 4.228 1.084 -0.154 1.00 95.38 167 GLU A N 1
ATOM 1328 C CA . GLU A 1 167 ? 3.283 1.570 0.865 1.00 95.38 167 GLU A CA 1
ATOM 1329 C C . GLU A 1 167 ? 3.569 3.011 1.275 1.00 95.38 167 GLU A C 1
ATOM 1331 O O . GLU A 1 167 ? 2.647 3.811 1.394 1.00 95.38 167 GLU A O 1
ATOM 1336 N N . TYR A 1 168 ? 4.848 3.335 1.473 1.00 94.88 168 TYR A N 1
ATOM 1337 C CA . TYR A 1 168 ? 5.266 4.659 1.908 1.00 94.88 168 TYR A CA 1
ATOM 1338 C C . TYR A 1 168 ? 4.924 5.700 0.843 1.00 94.88 168 TYR A C 1
ATOM 1340 O O . TYR A 1 168 ? 4.237 6.683 1.120 1.00 94.88 168 TYR A O 1
ATOM 1348 N N . THR A 1 169 ? 5.324 5.453 -0.404 1.00 94.12 169 THR A N 1
ATOM 1349 C CA . THR A 1 169 ? 5.074 6.391 -1.504 1.00 94.12 169 THR A CA 1
ATOM 1350 C C . THR A 1 169 ? 3.593 6.491 -1.852 1.00 94.12 169 THR A C 1
ATOM 1352 O O . THR A 1 169 ? 3.093 7.589 -2.104 1.00 94.12 169 THR A O 1
ATOM 1355 N N . LYS A 1 170 ? 2.856 5.377 -1.793 1.00 91.44 170 LYS A N 1
ATOM 1356 C CA . LYS A 1 170 ? 1.413 5.348 -2.042 1.00 91.44 170 LYS A CA 1
ATOM 1357 C C . LYS A 1 170 ? 0.615 6.074 -0.962 1.00 91.44 170 LYS A C 1
ATOM 1359 O O . LYS A 1 170 ? -0.350 6.770 -1.288 1.00 91.44 170 LYS A O 1
ATOM 1364 N N . ALA A 1 171 ? 1.015 5.968 0.302 1.00 90.62 171 ALA A N 1
ATOM 1365 C CA . ALA A 1 171 ? 0.372 6.718 1.372 1.00 90.62 171 ALA A CA 1
ATOM 1366 C C . ALA A 1 171 ? 0.507 8.234 1.136 1.00 90.62 171 ALA A C 1
ATOM 1368 O O . ALA A 1 171 ? -0.495 8.939 1.205 1.00 90.62 171 ALA A O 1
ATOM 1369 N N . HIS A 1 172 ? 1.685 8.720 0.720 1.00 88.69 172 HIS A N 1
ATOM 1370 C CA . HIS A 1 172 ? 1.866 10.127 0.331 1.00 88.69 172 HIS A CA 1
ATOM 1371 C C . HIS A 1 172 ? 1.093 10.514 -0.938 1.00 88.69 172 HIS A C 1
ATOM 1373 O O . HIS A 1 172 ? 0.565 11.618 -1.010 1.00 88.69 172 HIS A O 1
ATOM 1379 N N . TYR A 1 173 ? 0.990 9.624 -1.931 1.00 85.81 173 TYR A N 1
ATOM 1380 C CA . TYR A 1 173 ? 0.202 9.890 -3.144 1.00 85.81 173 TYR A CA 1
ATOM 1381 C C . TYR A 1 173 ? -1.288 10.093 -2.835 1.00 85.81 173 TYR A C 1
ATOM 1383 O O . TYR A 1 173 ? -1.971 10.877 -3.485 1.00 85.81 173 TYR A O 1
ATOM 1391 N N . THR A 1 174 ? -1.801 9.371 -1.837 1.00 83.44 174 THR A N 1
ATOM 1392 C CA . THR A 1 174 ? -3.217 9.405 -1.442 1.00 83.44 174 THR A CA 1
ATOM 1393 C C . THR A 1 174 ? -3.503 10.329 -0.253 1.00 83.44 174 THR A C 1
ATOM 1395 O O . THR A 1 174 ? -4.637 10.342 0.247 1.00 83.44 174 THR A O 1
ATOM 1398 N N . ALA A 1 175 ? -2.495 11.080 0.201 1.00 79.38 175 ALA A N 1
ATOM 1399 C CA . ALA A 1 175 ? -2.608 12.021 1.303 1.00 79.38 175 ALA A CA 1
ATOM 1400 C C . ALA A 1 175 ? -3.429 13.248 0.880 1.00 79.38 175 ALA A C 1
ATOM 1402 O O . ALA A 1 175 ? -3.187 13.850 -0.164 1.00 79.38 175 ALA A O 1
ATOM 1403 N N . LEU A 1 176 ? -4.407 13.627 1.700 1.00 71.19 176 LEU A N 1
ATOM 1404 C CA . LEU A 1 176 ? -5.322 14.743 1.438 1.00 71.19 176 LEU A CA 1
ATOM 1405 C C . LEU A 1 176 ? -5.047 15.970 2.320 1.00 71.19 176 LEU A C 1
ATOM 1407 O O . LEU A 1 176 ? -5.712 16.995 2.166 1.00 71.19 176 LEU A O 1
ATOM 1411 N N . GLY A 1 177 ? -4.083 15.892 3.240 1.00 71.12 177 GLY A N 1
ATOM 1412 C CA . GLY A 1 177 ? -3.738 16.996 4.130 1.00 71.12 177 GLY A CA 1
ATOM 1413 C C . GLY A 1 177 ? -2.663 16.648 5.158 1.00 71.12 177 GLY A C 1
ATOM 1414 O O . GLY A 1 177 ? -2.088 15.563 5.146 1.00 71.12 177 GLY A O 1
ATOM 1415 N N . ASN A 1 178 ? -2.409 17.590 6.068 1.00 70.75 178 ASN A N 1
ATOM 1416 C CA . ASN A 1 178 ? -1.320 17.509 7.049 1.00 70.75 178 ASN A CA 1
ATOM 1417 C C . ASN A 1 178 ? -1.457 16.338 8.040 1.00 70.75 178 ASN A C 1
ATOM 1419 O O . ASN A 1 178 ? -0.448 15.824 8.515 1.00 70.75 178 ASN A O 1
ATOM 1423 N N . ASP A 1 179 ? -2.681 15.909 8.346 1.00 73.06 179 ASP A N 1
ATOM 1424 C CA . ASP A 1 179 ? -2.924 14.799 9.277 1.00 73.06 179 ASP A CA 1
ATOM 1425 C C . ASP A 1 179 ? -2.453 13.455 8.706 1.00 73.06 179 ASP A C 1
ATOM 1427 O O . ASP A 1 179 ? -1.927 12.610 9.433 1.00 73.06 179 ASP A O 1
ATOM 1431 N N . ASP A 1 180 ? -2.600 13.274 7.390 1.00 75.69 180 ASP A N 1
ATOM 1432 C CA . ASP A 1 180 ? -2.132 12.083 6.684 1.00 75.69 180 ASP A CA 1
ATOM 1433 C C . ASP A 1 180 ? -0.598 12.017 6.742 1.00 75.69 180 ASP A C 1
ATOM 1435 O O . ASP A 1 180 ? -0.031 10.969 7.044 1.00 75.69 180 ASP A O 1
ATOM 1439 N N . GLU A 1 181 ? 0.072 13.156 6.545 1.00 79.81 181 GLU A N 1
ATOM 1440 C CA . GLU A 1 181 ? 1.530 13.280 6.634 1.00 79.81 181 GLU A CA 1
ATOM 1441 C C . GLU A 1 181 ? 2.065 12.923 8.030 1.00 79.81 181 GLU A C 1
ATOM 1443 O O . GLU A 1 181 ? 3.026 12.160 8.145 1.00 79.81 181 GLU A O 1
ATOM 1448 N N . GLU A 1 182 ? 1.428 13.408 9.103 1.00 81.56 182 GLU A N 1
ATOM 1449 C CA . GLU A 1 182 ? 1.830 13.074 10.479 1.00 81.56 182 GLU A CA 1
ATOM 1450 C C . GLU A 1 182 ? 1.757 11.557 10.724 1.00 81.56 182 GLU A C 1
ATOM 1452 O O . GLU A 1 182 ? 2.705 10.961 11.242 1.00 81.56 182 GLU A O 1
ATOM 1457 N N . LEU A 1 183 ? 0.671 10.908 10.292 1.00 77.81 183 LEU A N 1
ATOM 1458 C CA . LEU A 1 183 ? 0.495 9.464 10.441 1.00 77.81 183 LEU A CA 1
ATOM 1459 C C . LEU A 1 183 ? 1.515 8.666 9.627 1.00 77.81 183 LEU A C 1
ATOM 1461 O O . LEU A 1 183 ? 2.073 7.693 10.138 1.00 77.81 183 LEU A O 1
ATOM 1465 N N . ILE A 1 184 ? 1.776 9.068 8.383 1.00 84.25 184 ILE A N 1
ATOM 1466 C CA . ILE A 1 184 ? 2.722 8.386 7.493 1.00 84.25 184 ILE A CA 1
ATOM 1467 C C . ILE A 1 184 ? 4.133 8.399 8.081 1.00 84.25 184 ILE A C 1
ATOM 1469 O O . ILE A 1 184 ? 4.786 7.356 8.140 1.00 84.25 184 ILE A O 1
ATOM 1473 N N . GLN A 1 185 ? 4.594 9.557 8.563 1.00 84.06 185 GLN A N 1
ATOM 1474 C CA . GLN A 1 185 ? 5.939 9.701 9.137 1.00 84.06 185 GLN A CA 1
ATOM 1475 C C . GLN A 1 185 ? 6.150 8.859 10.397 1.00 84.06 185 GLN A C 1
ATOM 1477 O O . GLN A 1 185 ? 7.290 8.523 10.738 1.00 84.06 185 GLN A O 1
ATOM 1482 N N . LEU A 1 186 ? 5.058 8.553 11.090 1.00 81.19 186 LEU A N 1
ATOM 1483 C CA . LEU A 1 186 ? 5.045 7.755 12.297 1.00 81.19 186 LEU A CA 1
ATOM 1484 C C . LEU A 1 186 ? 4.947 6.252 11.970 1.00 81.19 186 LEU A C 1
ATOM 1486 O O . LEU A 1 186 ? 5.809 5.475 12.369 1.00 81.19 186 LEU A O 1
ATOM 1490 N N . ALA A 1 187 ? 3.916 5.823 11.245 1.00 85.00 187 ALA A N 1
ATOM 1491 C CA . ALA A 1 187 ? 3.533 4.411 11.158 1.00 85.00 187 ALA A CA 1
ATOM 1492 C C . ALA A 1 187 ? 4.306 3.579 10.119 1.00 85.00 187 ALA A C 1
ATOM 1494 O O . ALA A 1 187 ? 4.229 2.345 10.152 1.00 85.00 187 ALA A O 1
ATOM 1495 N N . LEU A 1 188 ? 5.000 4.225 9.177 1.00 90.94 188 LEU A N 1
ATOM 1496 C CA . LEU A 1 188 ? 5.601 3.561 8.022 1.00 90.94 188 LEU A CA 1
ATOM 1497 C C . LEU A 1 188 ? 7.126 3.675 8.004 1.00 90.94 188 LEU A C 1
ATOM 1499 O O . LEU A 1 188 ? 7.715 4.699 8.352 1.00 90.94 188 LEU A O 1
ATOM 1503 N N . THR A 1 189 ? 7.772 2.607 7.532 1.00 92.38 189 THR A N 1
ATOM 1504 C CA . THR A 1 189 ? 9.189 2.634 7.165 1.00 92.38 189 THR A CA 1
ATOM 1505 C C . THR A 1 189 ? 9.407 3.678 6.075 1.00 92.38 189 THR A C 1
ATOM 1507 O O . THR A 1 189 ? 8.659 3.738 5.101 1.00 92.38 189 THR A O 1
ATOM 1510 N N . LYS A 1 190 ? 10.429 4.513 6.261 1.00 93.06 190 LYS A N 1
ATOM 1511 C CA . LYS A 1 190 ? 10.689 5.685 5.424 1.00 93.06 190 LYS A CA 1
ATOM 1512 C C . LYS A 1 190 ? 11.520 5.310 4.203 1.00 93.06 190 LYS A C 1
ATOM 1514 O O . LYS A 1 190 ? 12.589 4.727 4.350 1.00 93.06 190 LYS A O 1
ATOM 1519 N N . TYR A 1 191 ? 11.054 5.742 3.036 1.00 94.38 191 TYR A N 1
ATOM 1520 C CA . TYR A 1 191 ? 11.723 5.594 1.743 1.00 94.38 191 TYR A CA 1
ATOM 1521 C C . TYR A 1 191 ? 11.777 6.968 1.058 1.00 94.38 191 TYR A C 1
ATOM 1523 O O . TYR A 1 191 ? 11.028 7.257 0.127 1.00 94.38 191 TYR A O 1
ATOM 1531 N N . TYR A 1 192 ? 12.576 7.884 1.623 1.00 91.38 192 TYR A N 1
ATOM 1532 C CA . TYR A 1 192 ? 12.590 9.298 1.218 1.00 91.38 192 TYR A CA 1
ATOM 1533 C C . TYR A 1 192 ? 13.085 9.510 -0.217 1.00 91.38 192 TYR A C 1
ATOM 1535 O O . TYR A 1 192 ? 12.551 10.365 -0.918 1.00 91.38 192 TYR A O 1
ATOM 1543 N N . LEU A 1 193 ? 14.081 8.735 -0.656 1.00 91.00 193 LEU A N 1
ATOM 1544 C CA . LEU A 1 193 ? 14.618 8.837 -2.016 1.00 91.00 193 LEU A CA 1
ATOM 1545 C C . LEU A 1 193 ? 13.605 8.314 -3.036 1.00 91.00 193 LEU A C 1
ATOM 1547 O O . LEU A 1 193 ? 13.369 8.947 -4.062 1.00 91.00 193 LEU A O 1
ATOM 1551 N N . GLU A 1 194 ? 12.946 7.202 -2.717 1.00 96.12 194 GLU A N 1
ATOM 1552 C CA . GLU A 1 194 ? 11.885 6.632 -3.538 1.00 96.12 194 GLU A CA 1
ATOM 1553 C C . GLU A 1 194 ? 10.674 7.560 -3.620 1.00 96.12 194 GLU A C 1
ATOM 1555 O O . GLU A 1 194 ? 10.092 7.712 -4.691 1.00 96.12 194 GLU A O 1
ATOM 1560 N N . LEU A 1 195 ? 10.311 8.216 -2.512 1.00 91.56 195 LEU A N 1
ATOM 1561 C CA . LEU A 1 195 ? 9.252 9.221 -2.496 1.00 91.56 195 LEU A CA 1
ATOM 1562 C C . LEU A 1 195 ? 9.582 10.410 -3.396 1.00 91.56 195 LEU A C 1
ATOM 1564 O O . LEU A 1 195 ? 8.708 10.867 -4.128 1.00 91.56 195 LEU A O 1
ATOM 1568 N N . GLU A 1 196 ? 10.815 10.909 -3.359 1.00 86.62 196 GLU A N 1
ATOM 1569 C CA . GLU A 1 196 ? 11.219 12.020 -4.220 1.00 86.62 196 GLU A CA 1
ATOM 1570 C C . GLU A 1 196 ? 11.191 11.616 -5.701 1.00 86.62 196 GLU A C 1
ATOM 1572 O O . GLU A 1 196 ? 10.602 12.314 -6.526 1.00 86.62 196 GLU A O 1
ATOM 1577 N N . ALA A 1 197 ? 11.720 10.436 -6.036 1.00 89.25 197 ALA A N 1
ATOM 1578 C CA . ALA A 1 197 ? 11.650 9.891 -7.390 1.00 89.25 197 ALA A CA 1
ATOM 1579 C C . ALA A 1 197 ? 10.197 9.686 -7.870 1.00 89.25 197 ALA A C 1
ATOM 1581 O O . ALA A 1 197 ? 9.859 10.036 -9.005 1.00 89.25 197 ALA A O 1
ATOM 1582 N N . GLU A 1 198 ? 9.309 9.192 -7.003 1.00 91.19 198 GLU A N 1
ATOM 1583 C CA . GLU A 1 198 ? 7.875 9.090 -7.284 1.00 91.19 198 GLU A CA 1
ATOM 1584 C C . GLU A 1 198 ? 7.233 10.467 -7.504 1.00 91.19 198 GLU A C 1
ATOM 1586 O O . GLU A 1 198 ? 6.526 10.646 -8.491 1.00 91.19 198 GLU A O 1
ATOM 1591 N N . ARG A 1 199 ? 7.527 11.479 -6.680 1.00 85.00 199 ARG A N 1
ATOM 1592 C CA . ARG A 1 199 ? 7.012 12.851 -6.867 1.00 85.00 199 ARG A CA 1
ATOM 1593 C C . ARG A 1 199 ? 7.436 13.463 -8.202 1.00 85.00 199 ARG A C 1
ATOM 1595 O O . ARG A 1 199 ? 6.633 14.142 -8.854 1.00 85.00 199 ARG A O 1
ATOM 1602 N N . ILE A 1 200 ? 8.662 13.188 -8.649 1.00 81.62 200 ILE A N 1
ATOM 1603 C CA . ILE A 1 200 ? 9.133 13.579 -9.983 1.00 81.62 200 ILE A CA 1
ATOM 1604 C C . ILE A 1 200 ? 8.279 12.896 -11.062 1.00 81.62 200 ILE A C 1
ATOM 1606 O O . ILE A 1 200 ? 7.828 13.564 -11.998 1.00 81.62 200 ILE A O 1
ATOM 1610 N N . LEU A 1 201 ? 8.003 11.594 -10.925 1.00 83.75 201 LEU A N 1
ATOM 1611 C CA . LEU A 1 201 ? 7.126 10.852 -11.839 1.00 83.75 201 LEU A CA 1
ATOM 1612 C C . LEU A 1 201 ? 5.697 11.418 -11.850 1.00 83.75 201 LEU A C 1
ATOM 1614 O O . LEU A 1 201 ? 5.154 11.613 -12.935 1.00 83.75 201 LEU A O 1
ATOM 1618 N N . TRP A 1 202 ? 5.116 11.738 -10.687 1.00 84.00 202 TRP A N 1
ATOM 1619 C CA . TRP A 1 202 ? 3.766 12.318 -10.564 1.00 84.00 202 TRP A CA 1
ATOM 1620 C C . TRP A 1 202 ? 3.658 13.669 -11.272 1.00 84.00 202 TRP A C 1
ATOM 1622 O O . TRP A 1 202 ? 2.639 13.983 -11.877 1.00 84.00 202 TRP A O 1
ATOM 1632 N N . THR A 1 203 ? 4.726 14.465 -11.206 1.00 76.69 203 THR A N 1
ATOM 1633 C CA . THR A 1 203 ? 4.766 15.806 -11.801 1.00 76.69 203 THR A CA 1
ATOM 1634 C C . THR A 1 203 ? 4.998 15.759 -13.311 1.00 76.69 203 THR A C 1
ATOM 1636 O O . THR A 1 203 ? 4.464 16.581 -14.056 1.00 76.69 203 THR A O 1
ATOM 1639 N N . LYS A 1 204 ? 5.840 14.830 -13.780 1.00 74.12 204 LYS A N 1
ATOM 1640 C CA . LYS A 1 204 ? 6.336 14.824 -15.165 1.00 74.12 204 LYS A CA 1
ATOM 1641 C C . LYS A 1 204 ? 5.588 13.884 -16.101 1.00 74.12 204 LYS A C 1
ATOM 1643 O O . LYS A 1 204 ? 5.678 14.062 -17.318 1.00 74.12 204 LYS A O 1
ATOM 1648 N N . LEU A 1 205 ? 4.873 12.895 -15.574 1.00 72.50 205 LEU A N 1
ATOM 1649 C CA . LEU A 1 205 ? 4.053 11.982 -16.362 1.00 72.50 205 LEU A CA 1
ATOM 1650 C C . LEU A 1 205 ? 2.570 12.252 -16.091 1.00 72.50 205 LEU A C 1
ATOM 1652 O O . LEU A 1 205 ? 2.198 12.501 -14.948 1.00 72.50 205 LEU A O 1
ATOM 1656 N N . PRO A 1 206 ? 1.704 12.202 -17.119 1.00 61.91 206 PRO A N 1
ATOM 1657 C CA . PRO A 1 206 ? 0.269 12.262 -16.888 1.00 61.91 206 PRO A CA 1
ATOM 1658 C C . PRO A 1 206 ? -0.161 11.067 -16.030 1.00 61.91 206 PRO A C 1
ATOM 1660 O O . PRO A 1 206 ? 0.334 9.952 -16.220 1.00 61.91 206 PRO A O 1
ATOM 1663 N N . GLU A 1 207 ? -1.109 11.287 -15.120 1.00 53.59 207 GLU A N 1
ATOM 1664 C CA . GLU A 1 207 ? -1.750 10.199 -14.384 1.00 53.59 207 GLU A CA 1
ATOM 1665 C C . GLU A 1 207 ? -2.349 9.204 -15.385 1.00 53.59 207 GLU A C 1
ATOM 1667 O O . GLU A 1 207 ? -3.154 9.568 -16.251 1.00 53.59 207 GLU A O 1
ATOM 1672 N N . GLN A 1 208 ? -1.935 7.940 -15.311 1.00 47.34 208 GLN A N 1
ATOM 1673 C CA . GLN A 1 208 ? -2.501 6.920 -16.183 1.00 47.34 208 GLN A CA 1
ATOM 1674 C C . GLN A 1 208 ? -3.957 6.687 -15.775 1.00 47.34 208 GLN A C 1
ATOM 1676 O O . GLN A 1 208 ? -4.219 6.163 -14.703 1.00 47.34 208 GLN A O 1
ATOM 1681 N N . GLY A 1 209 ? -4.911 7.065 -16.631 1.00 45.75 209 GLY A N 1
ATOM 1682 C CA . GLY A 1 209 ? -6.322 6.691 -16.470 1.00 45.75 209 GLY A CA 1
ATOM 1683 C C . GLY A 1 209 ? -7.340 7.826 -16.338 1.00 45.75 209 GLY A C 1
ATOM 1684 O O . GLY A 1 209 ? -8.533 7.538 -16.390 1.00 45.75 209 GLY A O 1
ATOM 1685 N N . THR A 1 210 ? -6.931 9.093 -16.254 1.00 40.72 210 THR A N 1
ATOM 1686 C CA . THR A 1 210 ? -7.879 10.225 -16.258 1.00 40.72 210 THR A CA 1
ATOM 1687 C C . THR A 1 210 ? -8.160 10.683 -17.700 1.00 40.72 210 THR A C 1
ATOM 1689 O O . THR A 1 210 ? -7.208 10.905 -18.455 1.00 40.72 210 THR A O 1
ATOM 1692 N N . PRO A 1 211 ? -9.430 10.860 -18.134 1.00 40.50 211 PRO A N 1
ATOM 1693 C CA . PRO A 1 211 ? -9.748 11.558 -19.379 1.00 40.50 211 PRO A CA 1
ATOM 1694 C C . PRO A 1 211 ? -9.216 12.994 -19.308 1.00 40.50 211 PRO A C 1
ATOM 1696 O O . PRO A 1 211 ? -9.832 13.879 -18.722 1.00 40.50 211 PRO A O 1
ATOM 1699 N N . GLY A 1 212 ? -8.031 13.214 -19.864 1.00 47.00 212 GLY A N 1
ATOM 1700 C CA . GLY A 1 212 ? -7.349 14.501 -19.836 1.00 47.00 212 GLY A CA 1
ATOM 1701 C C . GLY A 1 212 ? -7.444 15.234 -21.167 1.00 47.00 212 GLY A C 1
ATOM 1702 O O . GLY A 1 212 ? -7.456 14.619 -22.238 1.00 47.00 212 GLY A O 1
ATOM 1703 N N . PHE A 1 213 ? -7.459 16.563 -21.092 1.00 43.53 213 PHE A N 1
ATOM 1704 C CA . PHE A 1 213 ? -7.169 17.430 -22.226 1.00 43.53 213 PHE A CA 1
ATOM 1705 C C . PHE A 1 213 ? -5.700 17.828 -22.154 1.00 43.53 213 PHE A C 1
ATOM 1707 O O . PHE A 1 213 ? -5.279 18.478 -21.200 1.00 43.53 213 PHE A O 1
ATOM 1714 N N . VAL A 1 214 ? -4.921 17.465 -23.170 1.00 43.25 214 VAL A N 1
ATOM 1715 C CA . VAL A 1 214 ? -3.565 17.997 -23.327 1.00 43.25 214 VAL A CA 1
ATOM 1716 C C . VAL A 1 214 ? -3.619 19.075 -24.400 1.00 43.25 214 VAL A C 1
ATOM 1718 O O . VAL A 1 214 ? -3.944 18.788 -25.553 1.00 43.25 214 VAL A O 1
ATOM 1721 N N . SER A 1 215 ? -3.317 20.317 -24.016 1.00 30.84 215 SER A N 1
ATOM 1722 C CA . SER A 1 215 ? -3.080 21.413 -24.958 1.00 30.84 215 SER A CA 1
ATOM 1723 C C . SER A 1 215 ? -1.582 21.511 -25.236 1.00 30.84 215 SER A C 1
ATOM 1725 O O . SER A 1 215 ? -0.790 21.740 -24.321 1.00 30.84 215 SER A O 1
ATOM 1727 N N . ARG A 1 216 ? -1.181 21.321 -26.496 1.00 36.56 216 ARG A N 1
ATOM 1728 C CA . ARG A 1 216 ? 0.185 21.586 -26.975 1.00 36.56 216 ARG A CA 1
ATOM 1729 C C . ARG A 1 216 ? 0.111 22.417 -28.247 1.00 36.56 216 ARG A C 1
ATOM 1731 O O . ARG A 1 216 ? -0.573 22.039 -29.194 1.00 36.56 216 ARG A O 1
ATOM 1738 N N . SER A 1 217 ? 0.815 23.548 -28.262 1.00 39.28 217 SER A N 1
ATOM 1739 C CA . SER A 1 217 ? 0.943 24.432 -29.433 1.00 39.28 217 SER A CA 1
ATOM 1740 C C . SER A 1 217 ? -0.396 24.883 -30.047 1.00 39.28 217 SER A C 1
ATOM 1742 O O . SER A 1 217 ? -0.495 25.051 -31.257 1.00 39.28 217 SER A O 1
ATOM 1744 N N . GLY A 1 218 ? -1.437 25.053 -29.224 1.00 39.72 218 GLY A N 1
ATOM 1745 C CA . GLY A 1 218 ? -2.773 25.475 -29.669 1.00 39.72 218 GLY A CA 1
ATOM 1746 C C . GLY A 1 218 ? -3.689 24.354 -30.183 1.00 39.72 218 GLY A C 1
ATOM 1747 O O . GLY A 1 218 ? -4.808 24.647 -30.591 1.00 39.72 218 GLY A O 1
ATOM 1748 N N . LEU A 1 219 ? -3.262 23.086 -30.138 1.00 38.56 219 LEU A N 1
ATOM 1749 C CA . LEU A 1 219 ? -4.082 21.924 -30.502 1.00 38.56 219 LEU A CA 1
ATOM 1750 C C . LEU A 1 219 ? -4.482 21.114 -29.260 1.00 38.56 219 LEU A C 1
ATOM 1752 O O . LEU A 1 219 ? -3.661 20.862 -28.375 1.00 38.56 219 LEU A O 1
ATOM 1756 N N . LEU A 1 220 ? -5.757 20.713 -29.214 1.00 38.00 220 LEU A N 1
ATOM 1757 C CA . LEU A 1 220 ? -6.378 19.970 -28.116 1.00 38.00 220 LEU A CA 1
ATOM 1758 C C . LEU A 1 220 ? -6.451 18.476 -28.466 1.00 38.00 220 LEU A C 1
ATOM 1760 O O . LEU A 1 220 ? -7.114 18.099 -29.433 1.00 38.00 220 LEU A O 1
ATOM 1764 N N . PHE A 1 221 ? -5.810 17.620 -27.670 1.00 41.62 221 PHE A N 1
ATOM 1765 C CA . PHE A 1 221 ? -5.823 16.165 -27.864 1.00 41.62 221 PHE A CA 1
ATOM 1766 C C . PHE A 1 221 ? -6.671 15.474 -26.784 1.00 41.62 221 PHE A C 1
ATOM 1768 O O . PHE A 1 221 ? -6.564 15.812 -25.603 1.00 41.62 221 PHE A O 1
ATOM 1775 N N . ARG A 1 222 ? -7.510 14.505 -27.191 1.00 49.50 222 ARG A N 1
ATOM 1776 C CA . ARG A 1 222 ? -8.410 13.726 -26.315 1.00 49.50 222 ARG A CA 1
ATOM 1777 C C . ARG A 1 222 ? -8.032 12.242 -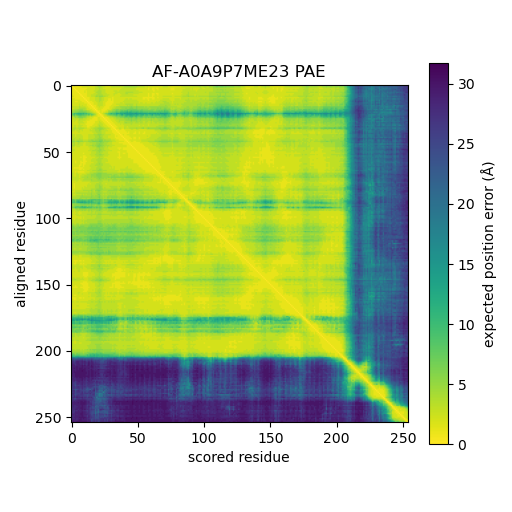26.333 1.00 49.50 222 ARG A C 1
ATOM 1779 O O . ARG A 1 222 ? -8.017 11.634 -27.400 1.00 49.50 222 ARG A O 1
ATOM 1786 N N . HIS A 1 223 ? -7.827 11.646 -25.159 1.00 48.09 223 HIS A N 1
ATOM 1787 C CA . HIS A 1 223 ? -7.649 10.196 -24.991 1.00 48.09 223 HIS A CA 1
ATOM 1788 C C . HIS A 1 223 ? -8.896 9.564 -24.338 1.00 48.09 223 HIS A C 1
ATOM 1790 O O . HIS A 1 223 ? -9.490 10.169 -23.449 1.00 48.09 223 HIS A O 1
ATOM 1796 N N . GLN A 1 224 ? -9.321 8.374 -24.797 1.00 40.59 224 GLN A N 1
ATOM 1797 C CA . GLN A 1 224 ? -10.572 7.716 -24.356 1.00 40.59 224 GLN A CA 1
ATOM 1798 C C . GLN A 1 224 ? -10.415 6.586 -23.312 1.00 40.59 224 GLN A C 1
ATOM 1800 O O . GLN A 1 224 ? -11.424 6.143 -22.775 1.00 40.59 224 GLN A O 1
ATOM 1805 N N . GLY A 1 225 ? -9.198 6.132 -22.987 1.00 48.72 225 GLY A N 1
ATOM 1806 C CA . GLY A 1 225 ? -8.983 4.984 -22.082 1.00 48.72 225 GLY A CA 1
ATOM 1807 C C . GLY A 1 225 ? -9.294 3.612 -22.717 1.00 48.72 225 GLY A C 1
ATOM 1808 O O . GLY A 1 225 ? -9.513 3.523 -23.925 1.00 48.72 225 GLY A O 1
ATOM 1809 N N . SER A 1 226 ? -9.283 2.535 -21.916 1.00 44.31 226 SER A N 1
ATOM 1810 C CA . SER A 1 226 ? -9.505 1.136 -22.353 1.00 44.31 226 SER A CA 1
ATOM 1811 C C . SER A 1 226 ? -10.293 0.301 -21.322 1.00 44.31 226 SER A C 1
ATOM 1813 O O . SER A 1 226 ? -10.289 0.625 -20.138 1.00 44.31 226 SER A O 1
ATOM 1815 N N . ALA A 1 227 ? -10.976 -0.764 -21.774 1.00 44.09 227 ALA A N 1
ATOM 1816 C CA . ALA A 1 227 ? -11.900 -1.606 -20.990 1.00 44.09 227 ALA A CA 1
ATOM 1817 C C . ALA A 1 227 ? -11.390 -3.061 -20.802 1.00 44.09 227 ALA A C 1
ATOM 1819 O O . ALA A 1 227 ? -10.525 -3.493 -21.571 1.00 44.09 227 ALA A O 1
ATOM 1820 N N . PRO A 1 228 ? -11.926 -3.841 -19.830 1.00 44.09 228 PRO A N 1
ATOM 1821 C CA . PRO A 1 228 ? -11.547 -5.242 -19.607 1.00 44.09 228 PRO A CA 1
ATOM 1822 C C . PRO A 1 228 ? -11.674 -6.118 -20.860 1.00 44.09 228 PRO A C 1
ATOM 1824 O O . PRO A 1 228 ? -12.564 -5.922 -21.691 1.00 44.09 228 PRO A O 1
ATOM 1827 N N . SER A 1 229 ? -10.803 -7.126 -20.986 1.00 44.78 229 SER A N 1
ATOM 1828 C CA . SER A 1 229 ? -10.795 -8.005 -22.158 1.00 44.78 229 SER A CA 1
ATOM 1829 C C . SER A 1 229 ? -12.032 -8.904 -22.204 1.00 44.78 229 SER A C 1
ATOM 1831 O O . SER A 1 229 ? -12.561 -9.355 -21.185 1.00 44.78 229 SER A O 1
ATOM 1833 N N . LYS A 1 230 ? -12.478 -9.227 -23.420 1.00 48.25 230 LYS A N 1
ATOM 1834 C CA . LYS A 1 230 ? -13.650 -10.082 -23.637 1.00 48.25 230 LYS A CA 1
ATOM 1835 C C . LYS A 1 230 ? -13.485 -11.454 -22.968 1.00 48.25 230 LYS A C 1
ATOM 1837 O O . LYS A 1 230 ? -14.413 -11.926 -22.330 1.00 48.25 230 LYS A O 1
ATOM 1842 N N . ALA A 1 231 ? -12.288 -12.043 -23.028 1.00 46.91 231 ALA A N 1
ATOM 1843 C CA . ALA A 1 231 ? -11.973 -13.324 -22.387 1.00 46.91 231 ALA A CA 1
ATOM 1844 C C . ALA A 1 231 ? -12.139 -13.290 -20.857 1.00 46.91 231 ALA A C 1
ATOM 1846 O O . ALA A 1 231 ? -12.649 -14.241 -20.268 1.00 46.91 231 ALA A O 1
ATOM 1847 N N . TRP A 1 232 ? -11.761 -12.176 -20.222 1.00 50.69 232 TRP A N 1
ATOM 1848 C CA . TRP A 1 232 ? -11.919 -11.975 -18.781 1.00 50.69 232 TRP A CA 1
ATOM 1849 C C . TRP A 1 232 ? -13.396 -11.860 -18.375 1.00 50.69 232 TRP A C 1
ATOM 1851 O O . TRP A 1 232 ? -13.805 -12.425 -17.362 1.00 50.69 232 TRP A O 1
ATOM 1861 N N . LEU A 1 233 ? -14.212 -11.187 -19.195 1.00 52.44 233 LEU A N 1
ATOM 1862 C CA . LEU A 1 233 ? -15.661 -11.088 -18.991 1.00 52.44 233 LEU A CA 1
ATOM 1863 C C . LEU A 1 233 ? -16.364 -12.441 -19.207 1.00 52.44 233 LEU A C 1
ATOM 1865 O O . LEU A 1 233 ? -17.237 -12.804 -18.423 1.00 52.44 233 LEU A O 1
ATOM 1869 N N . GLU A 1 234 ? -15.974 -13.211 -20.228 1.00 57.38 234 GLU A N 1
ATOM 1870 C CA . GLU A 1 234 ? -16.562 -14.529 -20.524 1.00 57.38 234 GLU A CA 1
ATOM 1871 C C . GLU A 1 234 ? -16.273 -15.571 -19.434 1.00 57.38 234 GLU A C 1
ATOM 1873 O O . GLU A 1 234 ? -17.181 -16.297 -19.030 1.00 57.38 234 GLU A O 1
ATOM 1878 N N . ALA A 1 235 ? -15.056 -15.598 -18.879 1.00 49.88 235 ALA A N 1
ATOM 1879 C CA . ALA A 1 235 ? -14.689 -16.516 -17.794 1.00 49.88 235 ALA A CA 1
ATOM 1880 C C . ALA A 1 235 ? -15.563 -16.356 -16.533 1.00 49.88 235 ALA A C 1
ATOM 1882 O O . ALA A 1 235 ? -15.632 -17.258 -15.701 1.00 49.88 235 ALA A O 1
ATOM 1883 N N . ARG A 1 236 ? -16.246 -15.213 -16.391 1.00 50.16 236 ARG A N 1
ATOM 1884 C CA . ARG A 1 236 ? -17.086 -14.868 -15.235 1.00 50.16 236 ARG A CA 1
ATOM 1885 C C . ARG A 1 236 ? -18.581 -14.800 -15.549 1.00 50.16 236 ARG A C 1
ATOM 1887 O O . ARG A 1 236 ? -19.377 -14.580 -14.642 1.00 50.16 236 ARG A O 1
ATOM 1894 N N . LYS A 1 237 ? -18.987 -15.074 -16.795 1.00 51.62 237 LYS A N 1
ATOM 1895 C CA . LYS A 1 237 ? -20.402 -15.210 -17.191 1.00 51.62 237 LYS A CA 1
ATOM 1896 C C . LYS A 1 237 ? -21.045 -16.539 -16.768 1.00 51.62 237 LYS A C 1
ATOM 1898 O O . LYS A 1 237 ? -22.258 -16.681 -16.888 1.00 51.62 237 LYS A O 1
ATOM 1903 N N . ILE A 1 238 ? -20.271 -17.508 -16.265 1.00 50.12 238 ILE A N 1
ATOM 1904 C CA . ILE A 1 238 ? -20.710 -18.908 -16.073 1.00 50.12 238 ILE A CA 1
ATOM 1905 C C . ILE A 1 238 ? -21.563 -19.142 -14.803 1.00 50.12 238 ILE A C 1
ATOM 1907 O O . ILE A 1 238 ? -22.001 -20.261 -14.552 1.00 50.12 238 ILE A O 1
ATOM 1911 N N . HIS A 1 239 ? -21.954 -18.102 -14.060 1.00 45.22 239 HIS A N 1
ATOM 1912 C CA . HIS A 1 239 ? -23.023 -18.238 -13.058 1.00 45.22 239 HIS A CA 1
ATOM 1913 C C . HIS A 1 239 ? -24.156 -17.229 -13.253 1.00 45.22 239 HIS A C 1
ATOM 1915 O O . HIS A 1 239 ? -24.259 -16.248 -12.517 1.00 45.22 239 HIS A O 1
ATOM 1921 N N . PRO A 1 240 ? -25.062 -17.472 -14.216 1.00 42.31 240 PRO A N 1
ATOM 1922 C CA . PRO A 1 240 ? -26.313 -16.752 -14.264 1.00 42.31 240 PRO A CA 1
ATOM 1923 C C . PRO A 1 240 ? -27.331 -17.367 -13.288 1.00 42.31 240 PRO A C 1
ATOM 1925 O O . PRO A 1 240 ? -27.717 -18.526 -13.417 1.00 42.31 240 PRO A O 1
ATOM 1928 N N . LYS A 1 241 ? -27.852 -16.488 -12.424 1.00 44.03 241 LYS A N 1
ATOM 1929 C CA . LYS A 1 241 ? -29.245 -16.428 -11.940 1.00 44.03 241 LYS A CA 1
ATOM 1930 C C . LYS A 1 241 ? -29.653 -17.333 -10.772 1.00 44.03 241 LYS A C 1
ATOM 1932 O O . LYS A 1 241 ? -30.077 -18.469 -10.950 1.00 44.03 241 LYS A O 1
ATOM 1937 N N . LYS A 1 242 ? -29.708 -16.703 -9.599 1.00 39.00 242 LYS A N 1
ATOM 1938 C CA . LYS A 1 242 ? -30.939 -16.336 -8.866 1.00 39.00 242 LYS A CA 1
ATOM 1939 C C . LYS A 1 242 ? -30.498 -15.316 -7.817 1.00 39.00 242 LYS A C 1
ATOM 1941 O O . LYS A 1 242 ? -29.945 -15.717 -6.798 1.00 39.00 242 LYS A O 1
ATOM 1946 N N . ASP A 1 243 ? -30.627 -14.019 -8.096 1.00 49.53 243 ASP A N 1
ATOM 1947 C CA . ASP A 1 243 ? -30.376 -13.052 -7.027 1.00 49.53 243 ASP A CA 1
ATOM 1948 C C . ASP A 1 243 ? -31.501 -13.145 -5.985 1.00 49.53 243 ASP A C 1
ATOM 1950 O O . ASP A 1 243 ? -32.652 -13.474 -6.289 1.00 49.53 243 ASP A O 1
ATOM 1954 N N . LEU A 1 244 ? -31.123 -12.951 -4.726 1.00 46.00 244 LEU A N 1
ATOM 1955 C CA . LEU A 1 244 ? -32.021 -13.038 -3.577 1.00 46.00 244 LEU A CA 1
ATOM 1956 C C . LEU A 1 244 ? -33.065 -11.909 -3.577 1.00 46.00 244 LEU A C 1
ATOM 1958 O O . LEU A 1 244 ? -34.119 -12.057 -2.965 1.00 46.00 244 LEU A O 1
ATOM 1962 N N . TRP A 1 245 ? -32.812 -10.819 -4.304 1.00 38.28 245 TRP A N 1
ATOM 1963 C CA . TRP A 1 245 ? -33.692 -9.654 -4.378 1.00 38.28 245 TRP A CA 1
ATOM 1964 C C . TRP A 1 245 ? -34.982 -9.953 -5.144 1.00 38.28 245 TRP A C 1
ATOM 1966 O O . TRP A 1 245 ? -36.058 -9.549 -4.705 1.00 38.28 245 TRP A O 1
ATOM 1976 N N . ALA A 1 246 ? -34.909 -10.744 -6.217 1.00 42.00 246 ALA A N 1
ATOM 1977 C CA . ALA A 1 246 ? -36.091 -11.225 -6.930 1.00 42.00 246 ALA A CA 1
ATOM 1978 C C . ALA A 1 246 ? -36.952 -12.193 -6.089 1.00 42.00 246 ALA A C 1
ATOM 1980 O O . ALA A 1 246 ? -38.163 -12.268 -6.291 1.00 42.00 246 ALA A O 1
ATOM 1981 N N . ILE A 1 247 ? -36.350 -12.923 -5.139 1.00 47.03 247 ILE A N 1
ATOM 1982 C CA . ILE A 1 247 ? -37.065 -13.827 -4.217 1.00 47.03 247 ILE A CA 1
ATOM 1983 C C . ILE A 1 247 ? -37.748 -13.036 -3.093 1.00 47.03 247 ILE A C 1
ATOM 1985 O O . ILE A 1 247 ? -38.861 -13.377 -2.699 1.00 47.03 247 ILE A O 1
ATOM 1989 N N . GLU A 1 248 ? -37.113 -11.974 -2.598 1.00 45.78 248 GLU A N 1
ATOM 1990 C CA . GLU A 1 248 ? -37.642 -11.176 -1.489 1.00 45.78 248 GLU A CA 1
ATOM 1991 C C . GLU A 1 248 ? -38.749 -10.205 -1.933 1.00 45.78 248 GLU A C 1
ATOM 1993 O O . GLU A 1 248 ? -39.748 -10.046 -1.235 1.00 45.78 248 GLU A O 1
ATOM 1998 N N . LEU A 1 249 ? -38.658 -9.634 -3.140 1.00 39.69 249 LEU A N 1
ATOM 1999 C CA . LEU A 1 249 ? -39.722 -8.783 -3.698 1.00 39.69 249 LEU A CA 1
ATOM 2000 C C . LEU A 1 249 ? -41.022 -9.554 -3.986 1.00 39.69 249 LEU A C 1
ATOM 2002 O O . LEU A 1 249 ? -42.106 -8.988 -3.867 1.00 39.69 249 LEU A O 1
ATOM 2006 N N . ALA A 1 250 ? -40.932 -10.849 -4.305 1.00 46.66 250 ALA A N 1
ATOM 2007 C CA . ALA A 1 250 ? -42.098 -11.704 -4.532 1.00 46.66 250 ALA A CA 1
ATOM 2008 C C . ALA A 1 250 ? -42.842 -12.086 -3.236 1.00 46.66 250 ALA A C 1
ATOM 2010 O O . ALA A 1 250 ? -43.994 -12.498 -3.297 1.00 46.66 250 ALA A O 1
ATOM 2011 N N . ARG A 1 251 ? -42.217 -11.941 -2.059 1.00 45.66 251 ARG A N 1
ATOM 2012 C CA . ARG A 1 251 ? -42.826 -12.267 -0.752 1.00 45.66 251 ARG A CA 1
ATOM 2013 C C . ARG A 1 251 ? -43.713 -11.163 -0.179 1.00 45.66 251 ARG A C 1
ATOM 2015 O O . ARG A 1 251 ? -44.354 -11.377 0.844 1.00 45.66 251 ARG A O 1
ATOM 2022 N N . HIS A 1 252 ? -43.734 -9.995 -0.815 1.00 45.94 252 HIS A N 1
ATOM 2023 C CA . HIS A 1 252 ? -44.452 -8.811 -0.341 1.00 45.94 252 HIS A CA 1
ATOM 2024 C C . HIS A 1 252 ? -45.545 -8.335 -1.310 1.00 45.94 252 HIS A C 1
ATOM 2026 O O . HIS A 1 252 ? -45.986 -7.191 -1.213 1.00 45.94 252 HIS A O 1
ATOM 2032 N N . GLN A 1 253 ? -45.966 -9.186 -2.251 1.00 44.44 253 GLN A N 1
ATOM 2033 C CA . GLN A 1 253 ? -47.045 -8.887 -3.201 1.00 44.44 253 GLN A CA 1
ATOM 2034 C C . GLN A 1 253 ? -48.266 -9.816 -3.092 1.00 44.44 253 GLN A C 1
ATOM 2036 O O . GLN A 1 253 ? -49.129 -9.741 -3.961 1.00 44.44 253 GLN A O 1
ATOM 2041 N N . ASP A 1 254 ? -48.381 -10.591 -2.008 1.00 39.53 254 ASP A N 1
ATOM 2042 C CA . ASP A 1 254 ? -49.613 -11.289 -1.604 1.00 39.53 254 ASP A CA 1
ATOM 2043 C C . ASP A 1 254 ? -50.050 -10.848 -0.197 1.00 39.53 254 ASP A C 1
ATOM 2045 O O . ASP A 1 254 ? -49.181 -10.818 0.710 1.00 39.53 254 ASP A O 1
#

Solvent-accessible surface area (backbone atoms only — not comparable to full-atom values): 14703 Å² total; per-residue (Å²): 94,74,65,50,64,74,77,46,87,59,48,51,61,55,73,76,48,78,47,80,55,98,92,43,82,46,78,42,53,53,84,72,99,52,54,31,36,56,79,44,56,89,76,52,50,73,69,28,51,54,41,31,45,52,48,41,37,53,45,48,49,57,33,59,67,44,79,58,96,53,82,40,35,28,15,17,81,84,66,38,47,20,41,41,77,82,72,12,89,54,71,43,55,61,31,43,51,62,56,46,41,29,55,69,58,72,65,51,54,61,74,59,32,34,75,73,65,27,57,55,48,38,52,57,54,70,56,90,57,58,35,21,47,34,49,51,50,74,42,39,77,31,29,24,38,54,96,36,34,72,65,27,47,52,73,51,75,33,28,18,32,30,52,59,57,49,42,44,42,37,32,62,72,71,45,88,50,71,69,36,52,57,49,47,73,66,43,42,76,84,46,68,68,54,34,52,26,47,52,43,47,64,74,70,42,80,73,48,72,65,82,49,80,50,77,56,98,92,44,81,46,80,58,88,83,88,77,86,55,69,69,65,55,56,75,65,59,84,76,79,84,80,64,66,65,71,58,55,59,64,70,74,75,119

Mean predicted aligned error: 10.13 Å

InterPro domains:
  IPR002575 Aminoglycoside phosphotransferase [PF01636] (9-193)
  IPR011009 Protein kinase-like domain superfamily [SSF56112] (6-198)
  IPR051678 Aminoglycoside Phosphotransferase Enzymes [PTHR21310] (1-192)